Protein AF-R7VA74-F1 (afdb_monomer)

Nearest PDB structures (foldseek):
  4ty0-assembly2_B  TM=2.276E-01  e=6.129E+00  Vibrio cholerae O1 biovar El Tor str. N16961

Solvent-accessible surface area (backbone atoms only — not comparable to full-atom values): 19109 Å² total; per-residue (Å²): 129,86,72,55,52,48,47,69,54,47,48,53,44,49,54,42,52,50,54,54,35,56,65,40,50,80,76,42,84,92,53,79,40,64,44,73,43,36,33,31,60,34,45,68,67,56,50,53,48,20,63,72,68,40,32,45,78,56,41,69,33,58,67,63,41,51,79,36,33,64,50,47,74,70,35,56,29,40,68,26,40,57,53,49,38,87,91,75,46,41,70,49,74,68,38,54,73,32,54,30,30,44,38,40,48,46,36,65,52,40,74,61,21,70,47,35,24,50,59,48,48,26,32,62,41,74,93,53,64,35,38,37,34,33,37,30,18,36,86,85,36,76,66,29,54,52,38,70,78,50,31,43,76,50,60,38,75,74,38,87,68,50,27,45,42,80,54,98,90,42,47,48,30,30,36,48,92,59,72,60,42,45,31,37,33,32,56,61,66,43,69,39,87,87,47,48,75,48,73,52,56,75,92,33,48,54,68,72,87,76,87,57,46,43,47,95,77,30,86,70,47,41,79,66,56,64,64,55,58,50,44,52,53,48,49,54,50,52,52,52,52,52,51,52,55,52,52,52,53,54,52,52,54,51,53,53,53,51,52,54,54,51,54,52,52,54,53,52,54,55,51,53,52,53,53,52,53,53,55,52,53,54,54,54,53,52,52,55,51,53,53,51,53,52,53,51,52,52,52,51,54,51,52,52,53,50,54,52,52,51,52,53,51,51,53,52,50,52,52,54,54,54,62,60,61,75,76,70,85,75,89,86,89,88,83,89,86,82,88,84,89,86,135

Structure (mmCIF, N/CA/C/O backbone):
data_AF-R7VA74-F1
#
_entry.id   AF-R7VA74-F1
#
loop_
_atom_site.group_PDB
_atom_site.id
_atom_site.type_symbol
_atom_site.label_atom_id
_atom_site.label_alt_id
_atom_site.label_comp_id
_atom_site.label_asym_id
_atom_site.label_entity_id
_atom_site.label_seq_id
_atom_site.pdbx_PDB_ins_code
_atom_site.Cartn_x
_atom_site.Cartn_y
_atom_site.Cartn_z
_atom_site.occupancy
_atom_site.B_iso_or_equiv
_atom_site.auth_seq_id
_atom_site.auth_comp_id
_atom_site.auth_asym_id
_atom_site.auth_atom_id
_atom_site.pdbx_PDB_model_num
ATOM 1 N N . MET A 1 1 ? -22.690 -10.456 -11.340 1.00 46.41 1 MET A N 1
ATOM 2 C CA . MET A 1 1 ? -21.952 -9.879 -10.198 1.00 46.41 1 MET A CA 1
ATOM 3 C C . MET A 1 1 ? -20.672 -9.292 -10.748 1.00 46.41 1 MET A C 1
ATOM 5 O O . MET A 1 1 ? -20.136 -9.885 -11.676 1.00 46.41 1 MET A O 1
ATOM 9 N N . ALA A 1 2 ? -20.241 -8.127 -10.263 1.00 58.38 2 ALA A N 1
ATOM 10 C CA . ALA A 1 2 ? -18.882 -7.680 -10.549 1.00 58.38 2 ALA A CA 1
ATOM 11 C C . ALA A 1 2 ? -17.918 -8.702 -9.932 1.00 58.38 2 ALA A C 1
ATOM 13 O O . ALA A 1 2 ? -18.170 -9.186 -8.830 1.00 58.38 2 ALA A O 1
ATOM 14 N N . GLU A 1 3 ? -16.890 -9.086 -10.676 1.00 84.44 3 GLU A N 1
ATOM 15 C CA . GLU A 1 3 ? -15.855 -9.993 -10.188 1.00 84.44 3 GLU A CA 1
ATOM 16 C C . GLU A 1 3 ? -15.016 -9.263 -9.129 1.00 84.44 3 GLU A C 1
ATOM 18 O O . GLU A 1 3 ? -14.760 -8.061 -9.264 1.00 84.44 3 GLU A O 1
ATOM 23 N N . PHE A 1 4 ? -14.655 -9.962 -8.048 1.00 90.81 4 PHE A N 1
ATOM 24 C CA . PHE A 1 4 ? -13.722 -9.425 -7.058 1.00 90.81 4 PHE A CA 1
ATOM 25 C C . PHE A 1 4 ? -12.359 -9.182 -7.713 1.00 90.81 4 PHE A C 1
ATOM 27 O O . PHE A 1 4 ? -12.006 -9.851 -8.683 1.00 90.81 4 PHE A O 1
ATOM 34 N N . HIS A 1 5 ? -11.595 -8.237 -7.168 1.00 91.56 5 HIS A N 1
ATOM 35 C CA . HIS A 1 5 ? -10.217 -8.003 -7.584 1.00 91.56 5 HIS A CA 1
ATOM 36 C C . HIS A 1 5 ? -9.405 -9.292 -7.457 1.00 91.56 5 HIS A C 1
ATOM 38 O O . HIS A 1 5 ? -9.486 -9.993 -6.446 1.00 91.56 5 HIS A O 1
ATOM 44 N N . SER A 1 6 ? -8.631 -9.601 -8.493 1.00 91.50 6 SER A N 1
ATOM 45 C CA . SER A 1 6 ? -7.634 -10.666 -8.444 1.00 91.50 6 SER A CA 1
ATOM 46 C C . SER A 1 6 ? -6.411 -10.229 -7.630 1.00 91.50 6 SER A C 1
ATOM 48 O O . SER A 1 6 ? -6.222 -9.041 -7.365 1.00 91.50 6 SER A O 1
ATOM 50 N N . MET A 1 7 ? -5.530 -11.176 -7.293 1.00 91.75 7 MET A N 1
ATOM 51 C CA . MET A 1 7 ? -4.245 -10.872 -6.647 1.00 91.75 7 MET A CA 1
ATOM 52 C C . MET A 1 7 ? -3.457 -9.798 -7.420 1.00 91.75 7 MET A C 1
ATOM 54 O O . MET A 1 7 ? -3.000 -8.826 -6.833 1.00 91.75 7 MET A O 1
ATOM 58 N N . ALA A 1 8 ? -3.386 -9.918 -8.751 1.00 89.81 8 ALA A N 1
ATOM 59 C CA . ALA A 1 8 ? -2.675 -8.966 -9.605 1.00 89.81 8 ALA A CA 1
ATOM 60 C C . ALA A 1 8 ? -3.323 -7.568 -9.621 1.00 89.81 8 ALA A C 1
ATOM 62 O O . ALA A 1 8 ? -2.627 -6.558 -9.730 1.00 89.81 8 ALA A O 1
ATOM 63 N N . ASP A 1 9 ? -4.653 -7.493 -9.505 1.00 91.25 9 ASP A N 1
ATOM 64 C CA . ASP A 1 9 ? -5.360 -6.213 -9.391 1.00 91.25 9 ASP A CA 1
ATOM 65 C C . ASP A 1 9 ? -5.017 -5.518 -8.065 1.00 91.25 9 ASP A C 1
ATOM 67 O O . ASP A 1 9 ? -4.795 -4.308 -8.034 1.00 91.25 9 ASP A O 1
ATOM 71 N N . LEU A 1 10 ? -4.921 -6.285 -6.974 1.00 94.44 10 LEU A N 1
ATOM 72 C CA . LEU A 1 10 ? -4.539 -5.771 -5.659 1.00 94.44 10 LEU A CA 1
ATOM 73 C C . LEU A 1 10 ? -3.067 -5.371 -5.592 1.00 94.44 10 LEU A C 1
ATOM 75 O O . LEU A 1 10 ? -2.771 -4.313 -5.051 1.00 94.44 10 LEU A O 1
ATOM 79 N N . GLU A 1 11 ? -2.157 -6.152 -6.175 1.00 93.38 11 GLU A N 1
ATOM 80 C CA . GLU A 1 11 ? -0.747 -5.764 -6.317 1.00 93.38 11 GLU A CA 1
ATOM 81 C C . GLU A 1 11 ? -0.633 -4.430 -7.068 1.00 93.38 11 GLU A C 1
ATOM 83 O O . GLU A 1 11 ? 0.033 -3.509 -6.602 1.00 93.38 11 GLU A O 1
ATOM 88 N N . SER A 1 12 ? -1.372 -4.268 -8.173 1.00 90.56 12 SER A N 1
ATOM 89 C CA . SER A 1 12 ? -1.401 -3.003 -8.915 1.00 90.56 12 SER A CA 1
ATOM 90 C C . SER A 1 12 ? -1.995 -1.847 -8.103 1.00 90.56 12 SER A C 1
ATOM 92 O O . SER A 1 12 ? -1.545 -0.710 -8.260 1.00 90.56 12 SER A O 1
ATOM 94 N N . LEU A 1 13 ? -3.015 -2.095 -7.277 1.00 92.81 13 LEU A N 1
ATOM 95 C CA . LEU A 1 13 ? -3.585 -1.084 -6.380 1.00 92.81 13 LEU A CA 1
ATOM 96 C C . LEU A 1 13 ? -2.611 -0.698 -5.264 1.00 92.81 13 LEU A C 1
ATOM 98 O O . LEU A 1 13 ? -2.552 0.474 -4.892 1.00 92.81 13 LEU A O 1
ATOM 102 N N . TYR A 1 14 ? -1.843 -1.658 -4.754 1.00 94.75 14 TYR A N 1
ATOM 103 C CA . TYR A 1 14 ? -0.818 -1.423 -3.747 1.00 94.75 14 TYR A CA 1
ATOM 104 C C . TYR A 1 14 ? 0.330 -0.577 -4.315 1.00 94.75 14 TYR A C 1
ATOM 106 O O . TYR A 1 14 ? 0.650 0.461 -3.742 1.00 94.75 14 TYR A O 1
ATOM 114 N N . GLU A 1 15 ? 0.847 -0.917 -5.502 1.00 92.06 15 GLU A N 1
ATOM 115 C CA . GLU A 1 15 ? 1.838 -0.096 -6.222 1.00 92.06 15 GLU A CA 1
ATOM 116 C C . GLU A 1 15 ? 1.320 1.330 -6.483 1.00 92.06 15 GLU A C 1
ATOM 118 O O . GLU A 1 15 ? 2.056 2.314 -6.384 1.00 92.06 15 GLU A O 1
ATOM 123 N N . GLN A 1 16 ? 0.031 1.467 -6.809 1.00 90.50 16 GLN A N 1
ATOM 124 C CA . GLN A 1 16 ? -0.610 2.767 -7.006 1.00 90.50 16 GLN A CA 1
ATOM 125 C C . GLN A 1 16 ? -0.666 3.583 -5.703 1.00 90.50 16 GLN A C 1
ATOM 127 O O . GLN A 1 16 ? -0.470 4.801 -5.737 1.00 90.50 16 GLN A O 1
ATOM 132 N N . ALA A 1 17 ? -0.896 2.932 -4.559 1.00 92.88 17 ALA A N 1
ATOM 133 C CA . ALA A 1 17 ? -0.828 3.572 -3.251 1.00 92.88 17 ALA A CA 1
ATOM 134 C C . ALA A 1 17 ? 0.608 4.000 -2.903 1.00 92.88 17 ALA A C 1
ATOM 136 O O . ALA A 1 17 ? 0.798 5.115 -2.421 1.00 92.88 17 ALA A O 1
ATOM 137 N N . GLU A 1 18 ? 1.617 3.173 -3.194 1.00 91.50 18 GLU A N 1
ATOM 138 C CA . GLU A 1 18 ? 3.031 3.523 -2.980 1.00 91.50 18 GLU A CA 1
ATOM 139 C C . GLU A 1 18 ? 3.436 4.727 -3.841 1.00 91.50 18 GLU A C 1
ATOM 141 O O . GLU A 1 18 ? 3.993 5.700 -3.335 1.00 91.50 18 GLU A O 1
ATOM 146 N N . GLY A 1 19 ? 3.040 4.739 -5.119 1.00 88.62 19 GLY A N 1
ATOM 147 C CA . GLY A 1 19 ? 3.290 5.868 -6.017 1.00 88.62 19 GLY A CA 1
ATOM 148 C C . GLY A 1 19 ? 2.661 7.184 -5.538 1.00 88.62 19 GLY A C 1
ATOM 149 O O . GLY A 1 19 ? 3.265 8.247 -5.685 1.00 88.62 19 GLY A O 1
ATOM 150 N N . PHE A 1 20 ? 1.477 7.134 -4.913 1.00 87.38 20 PHE A N 1
ATOM 151 C CA . PHE A 1 20 ? 0.870 8.315 -4.285 1.00 87.38 20 PHE A CA 1
ATOM 152 C C . PHE A 1 20 ? 1.728 8.852 -3.131 1.00 87.38 20 PHE A C 1
ATOM 154 O O . PHE A 1 20 ? 1.862 10.067 -2.960 1.00 87.38 20 PHE A O 1
ATOM 161 N N . VAL A 1 21 ? 2.299 7.953 -2.332 1.00 86.00 21 VAL A N 1
ATOM 162 C CA . VAL A 1 21 ? 3.130 8.294 -1.177 1.00 86.00 21 VAL A CA 1
ATOM 163 C C . VAL A 1 21 ? 4.475 8.874 -1.614 1.00 86.00 21 VAL A C 1
ATOM 165 O O . VAL A 1 21 ? 4.865 9.919 -1.094 1.00 86.00 21 VAL A O 1
ATOM 168 N N . ASP A 1 22 ? 5.115 8.319 -2.642 1.00 81.31 22 ASP A N 1
ATOM 169 C CA . ASP A 1 22 ? 6.355 8.853 -3.222 1.00 81.31 22 ASP A CA 1
ATOM 170 C C . ASP A 1 22 ? 6.204 10.300 -3.721 1.00 81.31 22 ASP A C 1
ATOM 172 O O . ASP A 1 22 ? 7.025 11.173 -3.415 1.00 81.31 22 ASP A O 1
ATOM 176 N N . GLU A 1 23 ? 5.117 10.602 -4.444 1.00 75.31 23 GLU A N 1
ATOM 177 C CA . GLU A 1 23 ? 4.817 11.969 -4.893 1.00 75.31 23 GLU A CA 1
ATOM 178 C C . GLU A 1 23 ? 4.651 12.943 -3.716 1.00 75.31 23 GLU A C 1
ATOM 180 O O . GLU A 1 23 ? 5.012 14.123 -3.812 1.00 75.31 23 GLU A O 1
ATOM 185 N N . LYS A 1 24 ? 4.117 12.458 -2.588 1.00 71.12 24 LYS A N 1
ATOM 186 C CA . LYS A 1 24 ? 3.953 13.236 -1.357 1.00 71.12 24 LYS A CA 1
ATOM 187 C C . LYS A 1 24 ? 5.253 13.359 -0.572 1.00 71.12 24 LYS A C 1
ATOM 189 O O . LYS A 1 24 ? 5.512 14.441 -0.056 1.00 71.12 24 LYS A O 1
ATOM 194 N N . HIS A 1 25 ? 6.104 12.342 -0.505 1.00 65.25 25 HIS A N 1
ATOM 195 C CA . HIS A 1 25 ? 7.400 12.430 0.176 1.00 65.25 25 HIS A CA 1
ATOM 196 C C . HIS A 1 25 ? 8.324 13.487 -0.435 1.00 65.25 25 HIS A C 1
ATOM 198 O O . HIS A 1 25 ? 9.077 14.140 0.282 1.00 65.25 25 HIS A O 1
ATOM 204 N N . LEU A 1 26 ? 8.206 13.763 -1.735 1.00 60.56 26 LEU A N 1
ATOM 205 C CA . LEU A 1 26 ? 8.885 14.908 -2.354 1.00 60.56 26 LEU A CA 1
ATOM 206 C C . LEU A 1 26 ? 8.437 16.268 -1.776 1.00 60.56 26 LEU A C 1
ATOM 208 O O . LEU A 1 26 ? 9.145 17.263 -1.924 1.00 60.56 26 LEU A O 1
ATOM 212 N N . GLN A 1 27 ? 7.272 16.321 -1.127 1.00 60.78 27 GLN A N 1
ATOM 213 C CA . GLN A 1 27 ? 6.683 17.519 -0.521 1.00 60.78 27 GLN A CA 1
ATOM 214 C C . GLN A 1 27 ? 6.882 17.579 1.005 1.00 60.78 27 GLN A C 1
ATOM 216 O O . GLN A 1 27 ? 6.969 18.678 1.554 1.00 60.78 27 GLN A O 1
ATOM 221 N N . TRP A 1 28 ? 6.967 16.434 1.695 1.00 61.75 28 TRP A N 1
ATOM 222 C CA . TRP A 1 28 ? 7.014 16.343 3.163 1.00 61.75 28 TRP A CA 1
ATOM 223 C C . TRP A 1 28 ? 8.257 15.590 3.649 1.00 61.75 28 TRP A C 1
ATOM 225 O O . TRP A 1 28 ? 8.612 14.546 3.114 1.00 61.75 28 TRP A O 1
ATOM 235 N N . LYS A 1 29 ? 8.901 16.073 4.720 1.00 60.09 29 LYS A N 1
ATOM 236 C CA . LYS A 1 29 ? 10.021 15.356 5.350 1.00 60.09 29 LYS A CA 1
ATOM 237 C C . LYS A 1 29 ? 9.504 14.076 6.017 1.00 60.09 29 LYS A C 1
ATOM 239 O O . LYS A 1 29 ? 8.585 14.144 6.830 1.00 60.09 29 LYS A O 1
ATOM 244 N N . GLU A 1 30 ? 10.110 12.935 5.696 1.00 73.00 30 GLU A N 1
ATOM 245 C CA . GLU A 1 30 ? 9.753 11.638 6.275 1.00 73.00 30 GLU A CA 1
ATOM 246 C C . GLU A 1 30 ? 10.104 11.616 7.773 1.00 73.00 30 GLU A C 1
ATOM 248 O O . GLU A 1 30 ? 11.274 11.615 8.162 1.00 73.00 30 GLU A O 1
ATOM 253 N N . VAL A 1 31 ? 9.078 11.670 8.623 1.00 86.69 31 VAL A N 1
ATOM 254 C CA . VAL A 1 31 ? 9.206 11.561 10.080 1.00 86.69 31 VAL A CA 1
ATOM 255 C C . VAL A 1 31 ? 8.263 10.463 10.546 1.00 86.69 31 VAL A C 1
ATOM 257 O O . VAL A 1 31 ? 7.045 10.649 10.584 1.00 86.69 31 VAL A O 1
ATOM 260 N N . TRP A 1 32 ? 8.845 9.315 10.884 1.00 91.12 32 TRP A N 1
ATOM 261 C CA . TRP A 1 32 ? 8.135 8.195 11.490 1.00 91.12 32 TRP A CA 1
ATOM 262 C C . TRP A 1 32 ? 7.736 8.568 12.911 1.00 91.12 32 TRP A C 1
ATOM 264 O O . TRP A 1 32 ? 8.583 8.893 13.742 1.00 91.12 32 TRP A O 1
ATOM 274 N N . THR A 1 33 ? 6.433 8.567 13.163 1.00 93.38 33 THR A N 1
ATOM 275 C CA . THR A 1 33 ? 5.852 8.927 14.454 1.00 93.38 33 THR A CA 1
ATOM 276 C C . THR A 1 33 ? 5.313 7.661 15.114 1.00 93.38 33 THR A C 1
ATOM 278 O O . THR A 1 33 ? 4.486 6.991 14.489 1.00 93.38 33 THR A O 1
ATOM 281 N N . PRO A 1 34 ? 5.753 7.319 16.338 1.00 93.69 34 PRO A N 1
ATOM 282 C CA . PRO A 1 34 ? 5.215 6.182 17.077 1.00 93.69 34 PRO A CA 1
ATOM 283 C C . PRO A 1 34 ? 3.705 6.302 17.303 1.00 93.69 34 PRO A C 1
ATOM 285 O O . PRO A 1 34 ? 3.189 7.404 17.502 1.00 93.69 34 PRO A O 1
ATOM 288 N N . ILE A 1 35 ? 3.010 5.166 17.274 1.00 94.75 35 ILE A N 1
ATOM 289 C CA . ILE A 1 35 ? 1.578 5.059 17.558 1.00 94.75 35 ILE A CA 1
ATOM 290 C C . ILE A 1 35 ? 1.394 4.214 18.817 1.00 94.75 35 ILE A C 1
ATOM 292 O O . ILE A 1 35 ? 1.769 3.045 18.834 1.00 94.75 35 ILE A O 1
ATOM 296 N N . ASP A 1 36 ? 0.752 4.785 19.836 1.00 94.06 36 ASP A N 1
ATOM 297 C CA . ASP A 1 36 ? 0.487 4.077 21.096 1.00 94.06 36 ASP A CA 1
ATOM 298 C C . ASP A 1 36 ? -0.675 3.076 20.981 1.00 94.06 36 ASP A C 1
ATOM 300 O O . ASP A 1 36 ? -0.718 2.074 21.694 1.00 94.06 36 ASP A O 1
ATOM 304 N N . TYR A 1 37 ? -1.648 3.361 20.106 1.00 95.75 37 TYR A N 1
ATOM 305 C CA . TYR A 1 37 ? -2.893 2.600 20.008 1.00 95.75 37 TYR A CA 1
ATOM 306 C C . TYR A 1 37 ? -3.406 2.481 18.575 1.00 95.75 37 TYR A C 1
ATOM 308 O O . TYR A 1 37 ? -3.550 3.479 17.866 1.00 95.75 37 TYR A O 1
ATOM 316 N N . PHE A 1 38 ? -3.823 1.273 18.208 1.00 97.06 38 PHE A N 1
ATOM 317 C CA . PHE A 1 38 ? -4.858 1.086 17.198 1.00 97.06 38 PHE A CA 1
ATOM 318 C C . PHE A 1 38 ? -6.217 1.283 17.863 1.00 97.06 38 PHE A C 1
ATOM 320 O O . PHE A 1 38 ? -6.417 0.895 19.018 1.00 97.06 38 PHE A O 1
ATOM 327 N N . TYR A 1 39 ? -7.155 1.935 17.176 1.00 95.88 39 TYR A N 1
ATOM 328 C CA . TYR A 1 39 ? -8.412 2.322 17.810 1.00 95.88 39 TYR A CA 1
ATOM 329 C C . TYR A 1 39 ? -9.646 2.051 16.968 1.00 95.88 39 TYR A C 1
ATOM 331 O O . TYR A 1 39 ? -9.650 2.206 15.751 1.00 95.88 39 TYR A O 1
ATOM 339 N N . ARG A 1 40 ? -10.725 1.667 17.648 1.00 93.44 40 ARG A N 1
ATOM 340 C CA . ARG A 1 40 ? -12.042 1.468 17.051 1.00 93.44 40 ARG A CA 1
ATOM 341 C C . ARG A 1 40 ? -13.054 2.355 17.742 1.00 93.44 40 ARG A C 1
ATOM 343 O O . ARG A 1 40 ? -13.238 2.254 18.951 1.00 93.44 40 ARG A O 1
ATOM 350 N N . ASP A 1 41 ? -13.808 3.096 16.949 1.00 92.50 41 ASP A N 1
ATOM 351 C CA . ASP A 1 41 ? -15.005 3.775 17.421 1.00 92.50 41 ASP A CA 1
ATOM 352 C C . ASP A 1 41 ? -16.240 2.870 17.334 1.00 92.50 41 ASP A C 1
ATOM 354 O O . ASP A 1 41 ? -16.435 2.135 16.367 1.00 92.50 41 ASP A O 1
ATOM 358 N N . THR A 1 42 ? -17.080 2.910 18.363 1.00 90.69 42 THR A N 1
ATOM 359 C CA . THR A 1 42 ? -18.248 2.042 18.518 1.00 90.69 42 THR A CA 1
ATOM 360 C C . THR A 1 42 ? -19.387 2.745 19.260 1.00 90.69 42 THR A C 1
ATOM 362 O O . THR A 1 42 ? -19.221 3.824 19.843 1.00 90.69 42 THR A O 1
ATOM 365 N N . SER A 1 43 ? -20.579 2.149 19.219 1.00 90.69 43 SER A N 1
ATOM 366 C CA . SER A 1 43 ? -21.740 2.662 19.945 1.00 90.69 43 SER A CA 1
ATOM 367 C C . SER A 1 43 ? -21.659 2.337 21.437 1.00 90.69 43 SER A C 1
ATOM 369 O O . SER A 1 43 ? -20.942 1.431 21.872 1.00 90.69 43 SER A O 1
ATOM 371 N N . LYS A 1 44 ? -22.437 3.060 22.245 1.00 91.31 44 LYS A N 1
ATOM 372 C CA . LYS A 1 44 ? -22.545 2.789 23.681 1.00 91.31 44 LYS A CA 1
ATOM 373 C C . LYS A 1 44 ? -23.069 1.376 23.952 1.00 91.31 44 LYS A C 1
ATOM 375 O O . LYS A 1 44 ? -22.602 0.720 24.875 1.00 91.31 44 LYS A O 1
ATOM 380 N N . GLU A 1 45 ? -24.014 0.901 23.148 1.00 93.00 45 GLU A N 1
ATOM 381 C CA . GLU A 1 45 ? -24.617 -0.428 23.276 1.00 93.00 45 GLU A CA 1
ATOM 382 C C . GLU A 1 45 ? -23.581 -1.527 23.038 1.00 93.00 45 GLU A C 1
ATOM 384 O O . GLU A 1 45 ? -23.478 -2.455 23.839 1.00 93.00 45 GLU A O 1
ATOM 389 N N . LEU A 1 46 ? -22.775 -1.389 21.980 1.00 92.19 46 LEU A N 1
ATOM 390 C CA . LEU A 1 46 ? -21.706 -2.335 21.665 1.00 92.19 46 LEU A CA 1
ATOM 391 C C . LEU A 1 46 ? -20.589 -2.303 22.711 1.00 92.19 46 LEU A C 1
ATOM 393 O O . LEU A 1 46 ? -20.109 -3.361 23.104 1.00 92.19 46 LEU A O 1
ATOM 397 N N . LYS A 1 47 ? -20.225 -1.121 23.230 1.00 94.12 47 LYS A N 1
ATOM 398 C CA . LYS A 1 47 ? -19.302 -1.013 24.371 1.00 94.12 47 LYS A CA 1
ATOM 399 C C . LYS A 1 47 ? -19.818 -1.796 25.582 1.00 94.12 47 LYS A C 1
ATOM 401 O O . LYS A 1 47 ? -19.083 -2.605 26.135 1.00 94.12 47 LYS A O 1
ATOM 406 N N . LEU A 1 48 ? -21.069 -1.567 25.990 1.00 94.25 48 LEU A N 1
ATOM 407 C CA . LEU A 1 48 ? -21.654 -2.233 27.160 1.00 94.25 48 LEU A CA 1
ATOM 408 C C . LEU A 1 48 ? -21.758 -3.752 26.965 1.00 94.25 48 LEU A C 1
ATOM 410 O O . LEU A 1 48 ? -21.558 -4.505 27.916 1.00 94.25 48 LEU A O 1
ATOM 414 N N . ALA A 1 49 ? -22.053 -4.208 25.744 1.00 94.38 49 ALA A N 1
ATOM 415 C CA . ALA A 1 49 ? -22.027 -5.627 25.406 1.00 94.38 49 ALA A CA 1
ATOM 416 C C . ALA A 1 49 ? -20.610 -6.206 25.529 1.00 94.38 49 ALA A C 1
ATOM 418 O O . ALA A 1 49 ? -20.426 -7.207 26.214 1.00 94.38 49 ALA A O 1
ATOM 419 N N . ALA A 1 50 ? -19.607 -5.530 24.963 1.00 94.56 50 ALA A N 1
ATOM 420 C CA . ALA A 1 50 ? -18.217 -5.969 25.025 1.00 94.56 50 ALA A CA 1
ATOM 421 C C . ALA A 1 50 ? -17.663 -5.990 26.463 1.00 94.56 50 ALA A C 1
ATOM 423 O O . ALA A 1 50 ? -16.920 -6.896 26.833 1.00 94.56 50 ALA A O 1
ATOM 424 N N . GLU A 1 51 ? -18.058 -5.032 27.309 1.00 94.38 51 GLU A N 1
ATOM 425 C CA . GLU A 1 51 ? -17.723 -5.025 28.740 1.00 94.38 51 GLU A CA 1
ATOM 426 C C . GLU A 1 51 ? -18.403 -6.169 29.499 1.00 94.38 51 GLU A C 1
ATOM 428 O O . GLU A 1 51 ? -17.774 -6.804 30.342 1.00 94.38 51 GLU A O 1
ATOM 433 N N . ARG A 1 52 ? -19.671 -6.472 29.208 1.00 94.88 52 ARG A N 1
ATOM 434 C CA . ARG A 1 52 ? -20.373 -7.602 29.834 1.00 94.88 52 ARG A CA 1
ATOM 435 C C . ARG A 1 52 ? -19.745 -8.937 29.439 1.00 94.88 52 ARG A C 1
ATOM 437 O O . ARG A 1 52 ? -19.539 -9.789 30.298 1.00 94.88 52 ARG A O 1
ATOM 444 N N . ASP A 1 53 ? -19.437 -9.098 28.158 1.00 95.25 53 ASP A N 1
ATOM 445 C CA . ASP A 1 53 ? -18.973 -10.365 27.591 1.00 95.25 53 ASP A CA 1
ATOM 446 C C . ASP A 1 53 ? -17.437 -10.505 27.675 1.00 95.25 53 ASP A C 1
ATOM 448 O O . ASP A 1 53 ? -16.893 -11.561 27.354 1.00 95.25 53 ASP A O 1
ATOM 452 N N . GLN A 1 54 ? -16.754 -9.450 28.150 1.00 95.62 54 GLN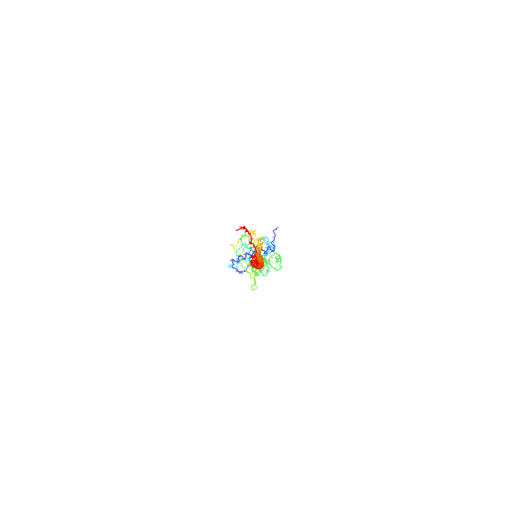 A N 1
ATOM 453 C CA . GLN A 1 54 ? -15.296 -9.299 28.280 1.00 95.62 54 GLN A CA 1
ATOM 454 C C . GLN A 1 54 ? -14.518 -9.467 26.968 1.00 95.62 54 GLN A C 1
ATOM 456 O O . GLN A 1 54 ? -13.306 -9.689 26.975 1.00 95.62 54 GLN A O 1
ATOM 461 N N . ARG A 1 55 ? -15.198 -9.298 25.834 1.00 95.19 55 ARG A N 1
ATOM 462 C CA . ARG A 1 55 ? -14.630 -9.446 24.495 1.00 95.19 55 ARG A CA 1
ATOM 463 C C . ARG A 1 55 ? -15.389 -8.625 23.464 1.00 95.19 55 ARG A C 1
ATOM 465 O O . ARG A 1 55 ? -16.593 -8.425 23.596 1.00 95.19 55 ARG A O 1
ATOM 472 N N . MET A 1 56 ? -14.690 -8.171 22.432 1.00 94.81 56 MET A N 1
ATOM 473 C CA . MET A 1 56 ? -15.290 -7.591 21.235 1.00 94.81 56 MET A CA 1
ATOM 474 C C . MET A 1 56 ? -15.320 -8.654 20.141 1.00 94.81 56 MET A C 1
ATOM 476 O O . MET A 1 56 ? -14.264 -9.040 19.645 1.00 94.81 56 MET A O 1
ATOM 480 N N . GLU A 1 57 ? -16.516 -9.110 19.775 1.00 94.56 57 GLU A N 1
ATOM 481 C CA . GLU A 1 57 ? -16.687 -10.138 18.746 1.00 94.56 57 GLU A CA 1
ATOM 482 C C . GLU A 1 57 ? -16.500 -9.580 17.336 1.00 94.56 57 GLU A C 1
ATOM 484 O O . GLU A 1 57 ? -16.913 -8.456 17.028 1.00 94.56 57 GLU A O 1
ATOM 489 N N . MET A 1 58 ? -15.896 -10.398 16.478 1.00 95.19 58 MET A N 1
ATOM 490 C CA . MET A 1 58 ? -15.753 -10.114 15.055 1.00 95.19 58 MET A CA 1
ATOM 491 C C . MET A 1 58 ? -17.113 -10.057 14.355 1.00 95.19 58 MET A C 1
ATOM 493 O O . MET A 1 58 ? -18.120 -10.582 14.834 1.00 95.19 58 MET A O 1
ATOM 497 N N . TYR A 1 59 ? -17.137 -9.433 13.182 1.00 94.00 59 TYR A N 1
ATOM 498 C CA . TYR A 1 59 ? -18.299 -9.454 12.305 1.00 94.00 59 TYR A CA 1
ATOM 499 C C . TYR A 1 59 ? -17.873 -9.554 10.850 1.00 94.00 59 TYR A C 1
ATOM 501 O O . TYR A 1 59 ? -16.768 -9.156 10.478 1.00 94.00 59 TYR A O 1
ATOM 509 N N . LEU A 1 60 ? -18.782 -10.056 10.019 1.00 95.62 60 LEU A N 1
ATOM 510 C CA . LEU A 1 60 ? -18.578 -10.149 8.583 1.00 95.62 60 LEU A CA 1
ATOM 511 C C . LEU A 1 60 ? -18.395 -8.756 7.970 1.00 95.62 60 LEU A C 1
ATOM 513 O O . LEU A 1 60 ? -19.271 -7.898 8.099 1.00 95.62 60 LEU A O 1
ATOM 517 N N . LYS A 1 61 ? -17.270 -8.550 7.282 1.00 91.88 61 LYS A N 1
ATOM 518 C CA . LYS A 1 61 ? -16.939 -7.300 6.596 1.00 91.88 61 LYS A CA 1
ATOM 519 C C . LYS A 1 61 ? -18.079 -6.869 5.668 1.00 91.88 61 LYS A C 1
ATOM 521 O O . LYS A 1 61 ? -18.527 -7.634 4.814 1.00 91.88 61 LYS A O 1
ATOM 526 N N . ASP A 1 62 ? -18.524 -5.626 5.823 1.00 87.38 62 ASP A N 1
ATOM 527 C CA . ASP A 1 62 ? -19.549 -5.012 4.977 1.00 87.38 62 ASP A CA 1
ATOM 528 C C . ASP A 1 62 ? -19.003 -4.620 3.587 1.00 87.38 62 ASP A C 1
ATOM 530 O O . ASP A 1 62 ? -17.831 -4.813 3.284 1.00 87.38 62 ASP A O 1
ATOM 534 N N . ASN A 1 63 ? -19.832 -4.023 2.730 1.00 85.62 63 ASN A N 1
ATOM 535 C CA . ASN A 1 63 ? -19.410 -3.559 1.399 1.00 85.62 63 ASN A CA 1
ATOM 536 C C . ASN A 1 63 ? -18.841 -2.122 1.399 1.00 85.62 63 ASN A C 1
ATOM 538 O O . ASN A 1 63 ? -18.912 -1.440 0.374 1.00 85.62 63 ASN A O 1
ATOM 542 N N . SER A 1 64 ? -18.330 -1.626 2.534 1.00 85.62 64 SER A N 1
ATOM 543 C CA . SER A 1 64 ? -17.601 -0.349 2.567 1.00 85.62 64 SER A CA 1
ATOM 544 C C . SER A 1 64 ? -16.255 -0.467 1.839 1.00 85.62 64 SER A C 1
ATOM 546 O O . SER A 1 64 ? -15.638 -1.535 1.846 1.00 85.62 64 SER A O 1
ATOM 548 N N . GLY A 1 65 ? -15.806 0.626 1.215 1.00 87.56 65 GLY A N 1
ATOM 549 C CA . GLY A 1 65 ? -14.582 0.659 0.406 1.00 87.56 65 GLY A CA 1
ATOM 550 C C . GLY A 1 65 ? -14.830 0.395 -1.082 1.00 87.56 65 GLY A C 1
ATOM 551 O O . GLY A 1 65 ? -15.845 0.840 -1.635 1.00 87.56 65 GLY A O 1
ATOM 552 N N . ASP A 1 66 ? -13.894 -0.284 -1.752 1.00 90.06 66 ASP A N 1
ATOM 553 C CA . ASP A 1 66 ? -14.089 -0.781 -3.116 1.00 90.06 66 ASP A CA 1
ATOM 554 C C . ASP A 1 66 ? -15.044 -1.988 -3.088 1.00 90.06 66 ASP A C 1
ATOM 556 O O . ASP A 1 66 ? -14.766 -2.985 -2.416 1.00 90.06 66 ASP A O 1
ATOM 560 N N . PRO A 1 67 ? -16.163 -1.967 -3.835 1.00 89.25 67 PRO A N 1
ATOM 561 C CA . PRO A 1 67 ? -17.106 -3.086 -3.861 1.00 89.25 67 PRO A CA 1
ATOM 562 C C . PRO A 1 67 ? -16.501 -4.393 -4.400 1.00 89.25 67 PRO A C 1
ATOM 564 O O . PRO A 1 67 ? -17.088 -5.453 -4.194 1.00 89.25 67 PRO A O 1
ATOM 567 N N . ARG A 1 68 ? -15.350 -4.340 -5.083 1.00 91.00 68 ARG A N 1
ATOM 568 C CA . ARG A 1 68 ? -14.618 -5.512 -5.588 1.00 91.00 68 ARG A CA 1
ATOM 569 C C . ARG A 1 68 ? -13.525 -5.996 -4.634 1.00 91.00 68 ARG A C 1
ATOM 571 O O . ARG A 1 68 ? -12.825 -6.947 -4.971 1.00 91.00 68 ARG A O 1
ATOM 578 N N . CYS A 1 69 ? -13.364 -5.383 -3.463 1.00 93.88 69 CYS A N 1
ATOM 579 C CA . CYS A 1 69 ? -12.422 -5.848 -2.452 1.00 93.88 69 CYS A CA 1
ATOM 580 C C . CYS A 1 69 ? -12.755 -7.293 -2.019 1.00 93.88 69 CYS A C 1
ATOM 582 O O . CYS A 1 69 ? -13.903 -7.556 -1.639 1.00 93.88 69 CYS A O 1
ATOM 584 N N . PRO A 1 70 ? -11.802 -8.249 -2.059 1.00 95.62 70 PRO A N 1
ATOM 585 C CA . PRO A 1 70 ? -12.110 -9.655 -1.823 1.00 95.62 70 PRO A CA 1
ATOM 586 C C . PRO A 1 70 ? -12.689 -9.980 -0.449 1.00 95.62 70 PRO A C 1
ATOM 588 O O . PRO A 1 70 ? -13.443 -10.945 -0.347 1.00 95.62 70 PRO A O 1
ATOM 591 N N . ILE A 1 71 ? -12.351 -9.214 0.589 1.00 96.44 71 ILE A N 1
ATOM 592 C CA . ILE A 1 71 ? -12.790 -9.504 1.962 1.00 96.44 71 ILE A CA 1
ATOM 593 C C . ILE A 1 71 ? -14.270 -9.178 2.202 1.00 96.44 71 ILE A C 1
ATOM 595 O O . ILE A 1 71 ? -14.871 -9.712 3.136 1.00 96.44 71 ILE A O 1
ATOM 599 N N . ASN A 1 72 ? -14.881 -8.347 1.351 1.00 94.19 72 ASN A N 1
ATOM 600 C CA . ASN A 1 72 ? -16.266 -7.912 1.507 1.00 94.19 72 ASN A CA 1
ATOM 601 C C . ASN A 1 72 ? -17.232 -9.104 1.468 1.00 94.19 72 ASN A C 1
ATOM 603 O O . ASN A 1 72 ? -17.273 -9.867 0.501 1.00 94.19 72 ASN A O 1
ATOM 607 N N . GLY A 1 73 ? -18.005 -9.272 2.544 1.00 93.81 73 GLY A N 1
ATOM 608 C CA . GLY A 1 73 ? -18.960 -10.366 2.711 1.00 93.81 73 GLY A CA 1
ATOM 609 C C . GLY A 1 73 ? -18.339 -11.761 2.835 1.00 93.81 73 GLY A C 1
ATOM 610 O O . GLY A 1 73 ? -19.080 -12.740 2.763 1.00 93.81 73 GLY A O 1
ATOM 611 N N . ARG A 1 74 ? -17.010 -11.879 2.987 1.00 95.75 74 ARG A N 1
ATOM 612 C CA . ARG A 1 74 ? -16.299 -13.173 3.016 1.00 95.75 74 ARG A CA 1
ATOM 613 C C . ARG A 1 74 ? -15.334 -13.351 4.182 1.00 95.75 74 ARG A C 1
ATOM 615 O O . ARG A 1 74 ? -15.033 -14.491 4.518 1.00 95.75 74 ARG A O 1
ATOM 622 N N . LEU A 1 75 ? -14.875 -12.261 4.792 1.00 97.00 75 LEU A N 1
ATOM 623 C CA . LEU A 1 75 ? -13.965 -12.295 5.931 1.00 97.00 75 LEU A CA 1
ATOM 624 C C . LEU A 1 75 ? -14.616 -11.643 7.152 1.00 97.00 75 LEU A C 1
ATOM 626 O O . LEU A 1 75 ? -15.214 -10.569 7.044 1.00 97.00 75 LEU A O 1
ATOM 630 N N . GLU A 1 76 ? -14.498 -12.286 8.309 1.00 97.75 76 GLU A N 1
ATOM 631 C CA . GLU A 1 76 ? -14.868 -11.687 9.589 1.00 97.75 76 GLU A CA 1
ATOM 632 C C . GLU A 1 76 ? -13.673 -10.956 10.193 1.00 97.75 76 GLU A C 1
ATOM 634 O O . GLU A 1 76 ? -12.538 -11.429 10.125 1.00 97.75 76 GLU A O 1
ATOM 639 N N . GLY A 1 77 ? -13.920 -9.792 10.784 1.00 96.88 77 GLY A N 1
ATOM 640 C CA . GLY A 1 77 ? -12.863 -9.061 11.453 1.00 96.88 77 GLY A CA 1
ATOM 641 C C . GLY A 1 77 ? -13.307 -7.765 12.105 1.00 96.88 77 GLY A C 1
ATOM 642 O O . GLY A 1 77 ? -14.441 -7.293 12.000 1.00 96.88 77 GLY A O 1
ATOM 643 N N . LEU A 1 78 ? -12.357 -7.178 12.811 1.00 95.88 78 LEU A N 1
ATOM 644 C CA . LEU A 1 78 ? -12.490 -5.959 13.566 1.00 95.88 78 LEU A CA 1
ATOM 645 C C . LEU A 1 78 ? -11.679 -4.843 12.889 1.00 95.88 78 LEU A C 1
ATOM 647 O O . LEU A 1 78 ? -10.461 -4.860 12.898 1.00 95.88 78 LEU A O 1
ATOM 651 N N . HIS A 1 79 ? -12.365 -3.810 12.401 1.00 94.50 79 HIS A N 1
ATOM 652 C CA . HIS A 1 79 ? -11.788 -2.552 11.924 1.00 94.50 79 HIS A CA 1
ATOM 653 C C . HIS A 1 79 ? -11.182 -1.677 13.028 1.00 94.50 79 HIS A C 1
ATOM 655 O O . HIS A 1 79 ? -11.884 -1.253 13.950 1.00 94.50 79 HIS A O 1
ATOM 661 N N . PHE A 1 80 ? -9.910 -1.335 12.876 1.00 96.62 80 PHE A N 1
ATOM 662 C CA . PHE A 1 80 ? -9.201 -0.343 13.670 1.00 96.62 80 PHE A CA 1
ATOM 663 C C . PHE A 1 80 ? -8.588 0.716 12.757 1.00 96.62 80 PHE A C 1
ATOM 665 O O . PHE A 1 80 ? -8.064 0.403 11.695 1.00 96.62 80 PHE A O 1
ATOM 672 N N . ALA A 1 81 ? -8.625 1.971 13.175 1.00 95.44 81 ALA A N 1
ATOM 673 C CA . ALA A 1 81 ? -7.858 3.043 12.565 1.00 95.44 81 ALA A CA 1
ATOM 674 C C . ALA A 1 81 ? -6.498 3.173 13.262 1.00 95.44 81 ALA A C 1
ATOM 676 O O . ALA A 1 81 ? -6.364 2.890 14.457 1.00 95.44 81 ALA A O 1
ATOM 677 N N . THR A 1 82 ? -5.497 3.640 12.517 1.00 95.75 82 THR A N 1
ATOM 678 C CA . THR A 1 82 ? -4.145 3.896 13.045 1.00 95.75 82 THR A CA 1
ATOM 679 C C . THR A 1 82 ? -3.760 5.375 12.984 1.00 95.75 82 THR A C 1
ATOM 681 O O . THR A 1 82 ? -2.728 5.781 13.512 1.00 95.75 82 THR A O 1
ATOM 684 N N . ASN A 1 83 ? -4.597 6.210 12.360 1.00 92.38 83 ASN A N 1
ATOM 685 C CA . ASN A 1 83 ? -4.315 7.625 12.160 1.00 92.38 83 ASN A CA 1
ATOM 686 C C . ASN A 1 83 ? -4.204 8.400 13.472 1.00 92.38 83 ASN A C 1
ATOM 688 O O . ASN A 1 83 ? -5.082 8.325 14.334 1.00 92.38 83 ASN A O 1
ATOM 692 N N . ILE A 1 84 ? -3.181 9.244 13.554 1.00 93.12 84 ILE A N 1
ATOM 693 C CA . ILE A 1 84 ? -2.892 10.084 14.714 1.00 93.12 84 ILE A CA 1
ATOM 694 C C . ILE A 1 84 ? -2.943 11.570 14.359 1.00 93.12 84 ILE A C 1
ATOM 696 O O . ILE A 1 84 ? -2.799 11.976 13.204 1.00 93.12 84 ILE A O 1
ATOM 700 N N . ASN A 1 85 ? -3.096 12.408 15.376 1.00 90.88 85 ASN A N 1
ATOM 701 C CA . ASN A 1 85 ? -2.711 13.806 15.292 1.00 90.88 85 ASN A CA 1
ATOM 702 C C . ASN A 1 85 ? -1.181 13.897 15.428 1.00 90.88 85 ASN A C 1
ATOM 704 O O . ASN A 1 85 ? -0.645 13.768 16.527 1.00 90.88 85 ASN A O 1
ATOM 708 N N . TYR A 1 86 ? -0.482 14.160 14.320 1.00 87.88 86 TYR A N 1
ATOM 709 C CA . TYR A 1 86 ? 0.988 14.191 14.254 1.00 87.88 86 TYR A CA 1
ATOM 710 C C . TYR A 1 86 ? 1.663 15.233 15.164 1.00 87.88 86 TYR A C 1
ATOM 712 O O . TYR A 1 86 ? 2.866 15.151 15.385 1.00 87.88 86 TYR A O 1
ATOM 720 N N . CYS A 1 87 ? 0.925 16.205 15.711 1.00 85.50 87 CYS A N 1
ATOM 721 C CA . CYS A 1 87 ? 1.468 17.127 16.711 1.00 85.50 87 CYS A CA 1
ATOM 722 C C . CYS A 1 87 ? 1.467 16.532 18.126 1.00 85.50 87 CYS A C 1
ATOM 724 O O . CYS A 1 87 ? 2.278 16.937 18.952 1.00 85.50 87 CYS A O 1
ATOM 726 N N . THR A 1 88 ? 0.546 15.611 18.419 1.00 87.12 88 THR A N 1
ATOM 727 C CA . THR A 1 88 ? 0.323 15.071 19.775 1.00 87.12 88 THR A CA 1
ATOM 728 C C . THR A 1 88 ? 0.646 13.583 19.908 1.00 87.12 88 THR A C 1
ATOM 730 O O . THR A 1 88 ? 0.752 13.093 21.027 1.00 87.12 88 THR A O 1
ATOM 733 N N . GLY A 1 89 ? 0.748 12.851 18.794 1.00 86.38 89 GLY A N 1
ATOM 734 C CA . GLY A 1 89 ? 0.878 11.390 18.772 1.00 86.38 89 GLY A CA 1
ATOM 735 C C . GLY A 1 89 ? -0.411 10.631 19.114 1.00 86.38 89 GLY A C 1
ATOM 736 O O . GLY A 1 89 ? -0.448 9.411 19.018 1.00 86.38 89 GLY A O 1
ATOM 737 N N . GLN A 1 90 ? -1.483 11.330 19.500 1.00 90.50 90 GLN A N 1
ATOM 738 C CA . GLN A 1 90 ? -2.721 10.705 19.966 1.00 90.50 90 GLN A CA 1
ATOM 739 C C . GLN A 1 90 ? -3.649 10.314 18.802 1.00 90.50 90 GLN A C 1
ATOM 741 O O . GLN A 1 90 ? -3.586 10.946 17.742 1.00 90.50 90 GLN A O 1
ATOM 746 N N . PRO A 1 91 ? -4.544 9.320 18.993 1.00 92.56 91 PRO A N 1
ATOM 747 C CA . PRO A 1 91 ? -5.580 8.955 18.026 1.00 92.56 91 PRO A CA 1
ATOM 748 C C . PRO A 1 91 ? -6.318 10.165 17.448 1.00 92.56 91 PRO A C 1
ATOM 750 O O . PRO A 1 91 ? -6.683 11.085 18.181 1.00 92.56 91 PRO A O 1
ATOM 753 N N . PHE A 1 92 ? -6.568 10.157 16.138 1.00 90.44 92 PHE A N 1
ATOM 754 C CA . PHE A 1 92 ? -7.224 11.270 15.452 1.00 90.44 92 PHE A CA 1
ATOM 755 C C . PHE A 1 92 ? -8.613 11.556 16.046 1.00 90.44 92 PHE A C 1
ATOM 757 O O . PHE A 1 92 ? -9.437 10.657 16.216 1.00 90.44 92 PHE A O 1
ATOM 764 N N . GLU A 1 93 ? -8.866 12.816 16.398 1.00 86.00 93 GLU A N 1
ATOM 765 C CA . GLU A 1 93 ? -10.003 13.197 17.247 1.00 86.00 93 GLU A CA 1
ATOM 766 C C . GLU A 1 93 ? -11.348 13.021 16.527 1.00 86.00 93 GLU A C 1
ATOM 768 O O . GLU A 1 93 ? -12.289 12.464 17.087 1.00 86.00 93 GLU A O 1
ATOM 773 N N . LYS A 1 94 ? -11.428 13.428 15.254 1.00 83.62 94 LYS A N 1
ATOM 774 C CA . LYS A 1 94 ? -12.679 13.416 14.481 1.00 83.62 94 LYS A CA 1
ATOM 775 C C . LYS A 1 94 ? -13.047 12.016 14.012 1.00 83.62 94 LYS A C 1
ATOM 777 O O . LYS A 1 94 ? -12.236 11.343 13.380 1.00 83.62 94 LYS A O 1
ATOM 782 N N . THR A 1 95 ? -14.305 11.630 14.209 1.00 79.00 95 THR A N 1
ATOM 783 C CA . THR A 1 95 ? -14.812 10.307 13.828 1.00 79.00 95 THR A CA 1
ATOM 784 C C . THR A 1 95 ? -16.243 10.342 13.293 1.00 79.00 95 THR A C 1
ATOM 786 O O . THR A 1 95 ? -17.078 11.086 13.808 1.00 79.00 95 THR A O 1
ATOM 789 N N . PRO A 1 96 ? -16.580 9.538 12.270 1.00 74.19 96 PRO A N 1
ATOM 790 C CA . PRO A 1 96 ? -17.958 9.373 11.827 1.00 74.19 96 PRO A CA 1
ATOM 791 C C . PRO A 1 96 ? -18.730 8.250 12.540 1.00 74.19 96 PRO A C 1
ATOM 793 O O . PRO A 1 96 ? -19.935 8.135 12.314 1.00 74.19 96 PRO A O 1
ATOM 796 N N . PHE A 1 97 ? -18.079 7.412 13.355 1.00 73.50 97 PHE A N 1
ATOM 797 C CA . PHE A 1 97 ? -18.620 6.093 13.709 1.00 73.50 97 PHE A CA 1
ATOM 798 C C . PHE A 1 97 ? -19.348 6.043 15.057 1.00 73.50 97 PHE A C 1
ATOM 800 O O . PHE A 1 97 ? -20.481 5.568 15.123 1.00 73.50 97 PHE A O 1
ATOM 807 N N . GLY A 1 98 ? -18.724 6.512 16.142 1.00 79.81 98 GLY A N 1
ATOM 808 C CA . GLY A 1 98 ? -19.204 6.190 17.486 1.00 79.81 98 GLY A CA 1
ATOM 809 C C . GLY A 1 98 ? -18.737 7.135 18.586 1.00 79.81 98 GLY A C 1
ATOM 810 O O . GLY A 1 98 ? -17.747 7.848 18.454 1.00 79.81 98 GLY A O 1
ATOM 811 N N . GLU A 1 99 ? -19.487 7.136 19.686 1.00 88.56 99 GLU A N 1
ATOM 812 C CA . GLU A 1 99 ? -19.236 7.965 20.875 1.00 88.56 99 GLU A CA 1
ATOM 813 C C . GLU A 1 99 ? -18.131 7.395 21.765 1.00 88.56 99 GLU A C 1
ATOM 815 O O . GLU A 1 99 ? -17.557 8.116 22.578 1.00 88.56 99 GLU A O 1
ATOM 820 N N . TRP A 1 100 ? -17.854 6.100 21.639 1.00 92.62 100 TRP A N 1
ATOM 821 C CA . TRP A 1 100 ? -16.875 5.396 22.451 1.00 92.62 100 TRP A CA 1
ATOM 822 C C . TRP A 1 100 ? -15.773 4.842 21.580 1.00 92.62 100 TRP A C 1
ATOM 824 O O . TRP A 1 100 ? -16.040 4.316 20.505 1.00 92.62 100 TRP A O 1
ATOM 834 N N . ARG A 1 101 ? -14.550 4.910 22.085 1.00 94.56 101 ARG A N 1
ATOM 835 C CA . ARG A 1 101 ? -13.352 4.448 21.409 1.00 94.56 101 ARG A CA 1
ATOM 836 C C . ARG A 1 101 ? -12.666 3.383 22.245 1.00 94.56 101 ARG A C 1
ATOM 838 O O . ARG A 1 101 ? -12.309 3.635 23.394 1.00 94.56 101 ARG A O 1
ATOM 845 N N . LEU A 1 102 ? -12.492 2.206 21.662 1.00 95.62 102 LEU A N 1
ATOM 846 C CA . LEU A 1 102 ? -11.624 1.158 22.179 1.00 95.62 102 LEU A CA 1
ATOM 847 C C . LEU A 1 102 ? -10.201 1.431 21.692 1.00 95.62 102 LEU A C 1
ATOM 849 O O . LEU A 1 102 ? -10.000 1.623 20.494 1.00 95.62 102 LEU A O 1
ATOM 853 N N . LEU A 1 103 ? -9.240 1.442 22.608 1.00 96.00 103 LEU A N 1
ATOM 854 C CA . LEU A 1 103 ? -7.814 1.612 22.349 1.00 96.00 103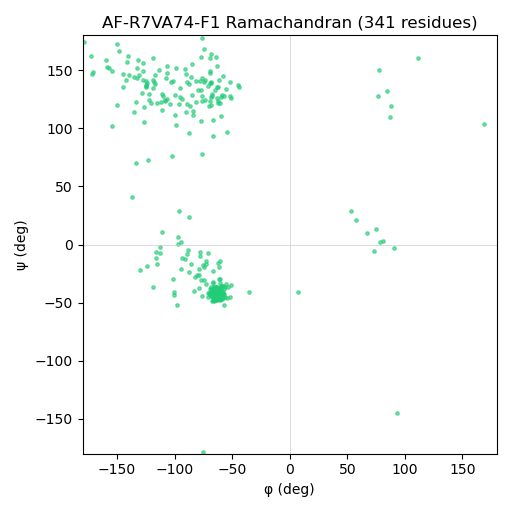 LEU A CA 1
ATOM 855 C C . LEU A 1 103 ? -7.100 0.295 22.657 1.00 96.00 103 LEU A C 1
ATOM 857 O O . LEU A 1 103 ? -7.187 -0.195 23.786 1.00 96.00 103 LEU A O 1
ATOM 861 N N . VAL A 1 104 ? -6.400 -0.248 21.664 1.00 96.56 104 VAL A N 1
ATOM 862 C CA . VAL A 1 104 ? -5.679 -1.522 21.750 1.00 96.56 104 VAL A CA 1
ATOM 863 C C . VAL A 1 104 ? -4.222 -1.297 21.369 1.00 96.56 104 VAL A C 1
ATOM 865 O O . VAL A 1 104 ? -3.930 -0.591 20.403 1.00 96.56 104 VAL A O 1
ATOM 868 N N . SER A 1 105 ? -3.305 -1.869 22.149 1.00 95.44 105 SER A N 1
ATOM 869 C CA . SER A 1 105 ? -1.871 -1.784 21.859 1.00 95.44 105 SER A CA 1
ATOM 870 C C . SER A 1 105 ? -1.539 -2.509 20.545 1.00 95.44 105 SER A C 1
ATOM 872 O O . SER A 1 105 ? -1.957 -3.663 20.385 1.00 95.44 105 SER A O 1
ATOM 874 N N . PRO A 1 106 ? -0.760 -1.893 19.633 1.00 96.12 106 PRO A N 1
ATOM 875 C CA . PRO A 1 106 ? -0.248 -2.574 18.447 1.00 96.12 106 PRO A CA 1
ATOM 876 C C . PRO A 1 106 ? 0.539 -3.843 18.783 1.00 96.12 106 PRO A C 1
ATOM 878 O O . PRO A 1 106 ? 0.434 -4.824 18.055 1.00 96.12 106 PRO A O 1
ATOM 881 N N . ASP A 1 107 ? 1.263 -3.851 19.907 1.00 96.19 107 ASP A N 1
ATOM 882 C CA . ASP A 1 107 ? 2.038 -5.004 20.373 1.00 96.19 107 ASP A CA 1
ATOM 883 C C . ASP A 1 107 ? 1.161 -6.231 20.637 1.00 96.19 107 ASP A C 1
ATOM 885 O O . ASP A 1 107 ? 1.461 -7.329 20.169 1.00 96.19 107 ASP A O 1
ATOM 889 N N . VAL A 1 108 ? 0.022 -6.025 21.303 1.00 94.56 108 VAL A N 1
ATOM 890 C CA . VAL A 1 108 ? -0.937 -7.094 21.605 1.00 94.56 108 VAL A CA 1
ATOM 891 C C . VAL A 1 108 ? -1.499 -7.685 20.313 1.00 94.56 108 VAL A C 1
ATOM 893 O O . VAL A 1 108 ? -1.532 -8.902 20.156 1.00 94.56 108 VAL A O 1
ATOM 896 N N . MET A 1 109 ? -1.903 -6.828 19.371 1.00 96.75 109 MET A N 1
ATOM 897 C CA . MET A 1 109 ? -2.489 -7.273 18.104 1.00 96.75 109 MET A CA 1
ATOM 898 C C . MET A 1 109 ? -1.458 -7.956 17.201 1.00 96.75 109 MET A C 1
ATOM 900 O O . MET A 1 109 ? -1.752 -8.990 16.610 1.00 96.75 109 MET A O 1
ATOM 904 N N . TYR A 1 110 ? -0.246 -7.408 17.091 1.00 97.62 110 TYR A N 1
ATOM 905 C CA . TYR A 1 110 ? 0.790 -7.947 16.206 1.00 97.62 110 TYR A CA 1
ATOM 906 C C . TYR A 1 110 ? 1.429 -9.227 16.751 1.00 97.62 110 TYR A C 1
ATOM 908 O O . TYR A 1 110 ? 1.798 -10.105 15.977 1.00 97.62 110 TYR A O 1
ATOM 916 N N . THR A 1 111 ? 1.503 -9.377 18.076 1.00 96.75 111 THR A N 1
ATOM 917 C CA . THR A 1 111 ? 1.967 -10.621 18.707 1.00 96.75 111 THR A CA 1
ATOM 918 C C . THR A 1 111 ? 1.043 -11.797 18.388 1.00 96.75 111 THR A C 1
ATOM 920 O O . THR A 1 111 ? 1.520 -12.908 18.161 1.00 96.75 111 THR A O 1
ATOM 923 N N . GLU A 1 112 ? -0.273 -11.575 18.362 1.00 96.81 112 GLU A N 1
ATOM 924 C CA . GLU A 1 112 ? -1.243 -12.625 18.035 1.00 96.81 112 GLU A CA 1
ATOM 925 C C . GLU A 1 112 ? -1.419 -12.821 16.521 1.00 96.81 112 GLU A C 1
ATOM 927 O O . GLU A 1 112 ? -1.499 -13.962 16.056 1.00 96.81 112 GLU A O 1
ATOM 932 N N . CYS A 1 113 ? -1.442 -11.727 15.754 1.00 98.38 113 CYS A N 1
ATOM 933 C CA . CYS A 1 113 ? -1.662 -11.729 14.308 1.00 98.38 113 CYS A CA 1
ATOM 934 C C . CYS A 1 113 ? -0.510 -11.058 13.535 1.00 98.38 113 CYS A C 1
ATOM 936 O O . CYS A 1 113 ? -0.683 -9.948 13.023 1.00 98.38 113 CYS A O 1
ATOM 938 N N . PRO A 1 114 ? 0.668 -11.702 13.433 1.00 98.12 114 PRO A N 1
ATOM 939 C CA . PRO A 1 114 ? 1.827 -11.139 12.738 1.00 98.12 114 PRO A CA 1
ATOM 940 C C . PRO A 1 114 ? 1.726 -11.171 11.206 1.00 98.12 114 PRO A C 1
ATOM 942 O O . PRO A 1 114 ? 2.476 -10.461 10.540 1.00 98.12 114 PRO A O 1
ATOM 945 N N . ASN A 1 115 ? 0.842 -11.987 10.622 1.00 98.69 115 ASN A N 1
ATOM 946 C CA . ASN A 1 115 ? 0.697 -12.053 9.169 1.00 98.69 115 ASN A CA 1
ATOM 947 C C . ASN A 1 115 ? -0.178 -10.891 8.694 1.00 98.69 115 ASN A C 1
ATOM 949 O O . ASN A 1 115 ? -1.312 -10.741 9.152 1.00 98.69 115 ASN A O 1
ATOM 953 N N . VAL A 1 116 ? 0.346 -10.062 7.785 1.00 98.69 116 VAL A N 1
ATOM 954 C CA . VAL A 1 116 ? -0.351 -8.865 7.302 1.00 98.69 116 VAL A CA 1
ATOM 955 C C . VAL A 1 116 ? -0.481 -8.872 5.786 1.00 98.69 116 VAL A C 1
ATOM 957 O O . VAL A 1 116 ? 0.468 -9.186 5.069 1.00 98.69 116 VAL A O 1
ATOM 960 N N . TYR A 1 117 ? -1.663 -8.501 5.298 1.00 98.81 117 TYR A N 1
ATOM 961 C CA . TYR A 1 117 ? -2.004 -8.494 3.877 1.00 98.81 117 TYR A CA 1
ATOM 962 C C . TYR A 1 117 ? -2.633 -7.171 3.467 1.00 98.81 117 TYR A C 1
ATOM 964 O O . TYR A 1 117 ? -3.401 -6.580 4.222 1.00 98.81 117 TYR A O 1
ATOM 972 N N . PHE A 1 118 ? -2.370 -6.721 2.248 1.00 98.62 118 PHE A N 1
ATOM 973 C CA . PHE A 1 118 ? -3.065 -5.585 1.658 1.00 98.62 118 PHE A CA 1
ATOM 974 C C . PHE A 1 118 ? -4.436 -6.015 1.124 1.00 98.62 118 PHE A C 1
ATOM 976 O O . PHE A 1 118 ? -4.542 -7.013 0.417 1.00 98.62 118 PHE A O 1
ATOM 983 N N . SER A 1 119 ? -5.496 -5.263 1.434 1.00 97.44 119 SER A N 1
ATOM 984 C CA . SER A 1 119 ? -6.857 -5.600 0.982 1.00 97.44 119 SER A CA 1
ATOM 985 C C . SER A 1 119 ? -7.511 -4.556 0.095 1.00 97.44 119 SER A C 1
ATOM 987 O O . SER A 1 119 ? -8.241 -4.928 -0.822 1.00 97.44 119 SER A O 1
ATOM 989 N N . ASP A 1 120 ? -7.282 -3.267 0.343 1.00 95.94 120 ASP A N 1
ATOM 990 C CA . ASP A 1 120 ? -7.954 -2.220 -0.420 1.00 95.94 120 ASP A CA 1
ATOM 991 C C . ASP A 1 120 ? -7.196 -0.891 -0.395 1.00 95.94 120 ASP A C 1
ATOM 993 O O . ASP A 1 120 ? -6.529 -0.544 0.583 1.00 95.94 120 ASP A O 1
ATOM 997 N N . PHE A 1 121 ? -7.378 -0.118 -1.463 1.00 95.44 121 PHE A N 1
ATOM 998 C CA . PHE A 1 121 ? -7.010 1.286 -1.565 1.00 95.44 121 PHE A CA 1
ATOM 999 C C . PHE A 1 121 ? -8.173 2.047 -2.206 1.00 95.44 121 PHE A C 1
ATOM 1001 O O . PHE A 1 121 ? -8.542 1.821 -3.365 1.00 95.44 121 PHE A O 1
ATOM 1008 N N . PHE A 1 122 ? -8.795 2.945 -1.445 1.00 93.69 122 PHE A N 1
ATOM 1009 C CA . PHE A 1 122 ? -10.057 3.575 -1.835 1.00 93.69 122 PHE A CA 1
ATOM 1010 C C . PHE A 1 122 ? -10.211 4.992 -1.275 1.00 93.69 122 PHE A C 1
ATOM 1012 O O . PHE A 1 122 ? -9.411 5.470 -0.481 1.00 93.69 122 PHE A O 1
ATOM 1019 N N . CYS A 1 123 ? -11.255 5.695 -1.696 1.00 92.00 123 CYS A N 1
ATOM 1020 C CA . CYS A 1 123 ? -11.741 6.909 -1.049 1.00 92.00 123 CYS A CA 1
ATOM 1021 C C . CYS A 1 123 ? -13.267 6.882 -1.059 1.00 92.00 123 CYS A C 1
ATOM 1023 O O . CYS A 1 123 ? -13.868 6.147 -1.834 1.00 92.00 123 CYS A O 1
ATOM 1025 N N . TYR A 1 124 ? -13.908 7.693 -0.225 1.00 87.56 124 TYR A N 1
ATOM 1026 C CA . TYR A 1 124 ? -15.373 7.749 -0.174 1.00 87.56 124 TYR A CA 1
ATOM 1027 C C . TYR A 1 124 ? -15.987 8.843 -1.059 1.00 87.56 124 TYR A C 1
ATOM 1029 O O . TYR A 1 124 ? -17.201 8.887 -1.238 1.00 87.56 124 TYR A O 1
ATOM 1037 N N . TRP A 1 125 ? -15.173 9.760 -1.585 1.00 85.69 125 TRP A N 1
ATOM 1038 C CA . TRP A 1 125 ? -15.574 10.761 -2.575 1.00 85.69 125 TRP A CA 1
ATOM 1039 C C . TRP A 1 125 ? -14.340 11.269 -3.328 1.00 85.69 125 TRP A C 1
ATOM 1041 O O . TRP A 1 125 ? -13.225 11.257 -2.797 1.00 85.69 125 TRP A O 1
ATOM 1051 N N . SER A 1 126 ? -14.532 11.716 -4.571 1.00 81.38 126 SER A N 1
ATOM 1052 C CA . SER A 1 126 ? -13.437 12.201 -5.414 1.00 81.38 126 SER A CA 1
ATOM 1053 C C . SER A 1 126 ? -12.804 13.450 -4.787 1.00 81.38 126 SER A C 1
ATOM 1055 O O . SER A 1 126 ? -13.505 14.390 -4.407 1.00 81.38 126 SER A O 1
ATOM 1057 N N . GLY A 1 127 ? -11.481 13.426 -4.599 1.00 80.19 127 GLY A N 1
ATOM 1058 C CA . GLY A 1 127 ? -10.730 14.464 -3.877 1.00 80.19 127 GLY A CA 1
ATOM 1059 C C . GLY A 1 127 ? -10.758 14.364 -2.342 1.00 80.19 127 GLY A C 1
ATOM 1060 O O . GLY A 1 127 ? -10.210 15.239 -1.674 1.00 80.19 127 GLY A O 1
ATOM 1061 N N . GLY A 1 128 ? -11.386 13.331 -1.771 1.00 84.75 128 GLY A N 1
ATOM 1062 C CA . GLY A 1 128 ? -11.345 13.035 -0.336 1.00 84.75 128 GLY A CA 1
ATOM 1063 C C . GLY A 1 128 ? -10.028 12.405 0.143 1.00 84.75 128 GLY A C 1
ATOM 1064 O O . GLY A 1 128 ? -9.135 12.145 -0.668 1.00 84.75 128 GLY A O 1
ATOM 1065 N N . PRO A 1 129 ? -9.900 12.144 1.461 1.00 87.50 129 PRO A N 1
ATOM 1066 C CA . PRO A 1 129 ? -8.810 11.334 1.983 1.00 87.50 129 PRO A CA 1
ATOM 1067 C C . PRO A 1 129 ? -8.894 9.928 1.387 1.00 87.50 129 PRO A C 1
ATOM 1069 O O . PRO A 1 129 ? -9.982 9.378 1.191 1.00 87.50 129 PRO A O 1
ATOM 1072 N N . HIS A 1 130 ? -7.727 9.374 1.087 1.00 93.19 130 HIS A N 1
ATOM 1073 C CA . HIS A 1 130 ? -7.607 7.993 0.653 1.00 93.19 130 HIS A CA 1
ATOM 1074 C C . HIS A 1 130 ? -7.405 7.105 1.865 1.00 93.19 130 HIS A C 1
ATOM 1076 O O . HIS A 1 130 ? -6.772 7.518 2.830 1.00 93.19 130 HIS A O 1
ATOM 1082 N N . HIS A 1 131 ? -7.939 5.901 1.792 1.00 94.31 131 HIS A N 1
ATOM 1083 C CA . HIS A 1 131 ? -7.870 4.877 2.809 1.00 94.31 131 HIS A CA 1
ATOM 1084 C C . HIS A 1 131 ? -7.103 3.691 2.236 1.00 94.31 131 HIS A C 1
ATOM 1086 O O . HIS A 1 131 ? -7.302 3.333 1.074 1.00 94.31 131 HIS A O 1
ATOM 1092 N N . LEU A 1 132 ? -6.230 3.107 3.045 1.00 96.75 132 LEU A N 1
ATOM 1093 C CA . LEU A 1 132 ? -5.522 1.871 2.754 1.00 96.75 132 LEU A CA 1
ATOM 1094 C C . LEU A 1 132 ? -5.855 0.878 3.858 1.00 96.75 132 LEU A C 1
ATOM 1096 O O . LEU A 1 132 ? -5.659 1.180 5.033 1.00 96.75 132 LEU A O 1
ATOM 1100 N N . SER A 1 133 ? -6.373 -0.287 3.480 1.00 97.31 133 SER A N 1
ATOM 1101 C CA . SER A 1 133 ? -6.786 -1.309 4.434 1.00 97.31 133 SER A CA 1
ATOM 1102 C C . SER A 1 133 ? -5.836 -2.500 4.407 1.00 97.31 133 SER A C 1
ATOM 1104 O O . SER A 1 133 ? -5.617 -3.114 3.359 1.00 97.31 133 SER A O 1
ATOM 1106 N N . LEU A 1 134 ? -5.295 -2.834 5.575 1.00 98.56 134 LEU A N 1
ATOM 1107 C CA . LEU A 1 134 ? -4.496 -4.027 5.821 1.00 98.56 134 LEU A CA 1
ATOM 1108 C C . LEU A 1 134 ? -5.311 -5.035 6.635 1.00 98.56 134 LEU A C 1
ATOM 1110 O O . LEU A 1 134 ? -6.112 -4.647 7.481 1.00 98.56 134 LEU A O 1
ATOM 1114 N N . VAL A 1 135 ? -5.088 -6.324 6.417 1.00 98.75 135 VAL A N 1
ATOM 1115 C CA . VAL A 1 135 ? -5.696 -7.416 7.183 1.00 98.75 135 VAL A CA 1
ATOM 1116 C C . VAL A 1 135 ? -4.613 -8.070 8.023 1.00 98.75 135 VAL A C 1
ATOM 1118 O O . VAL A 1 135 ? -3.583 -8.440 7.472 1.00 98.75 135 VAL A O 1
ATOM 1121 N N . MET A 1 136 ? -4.844 -8.210 9.327 1.00 98.75 136 MET A N 1
ATOM 1122 C CA . MET A 1 136 ? -3.952 -8.912 10.252 1.00 98.75 136 MET A CA 1
ATOM 1123 C C . MET A 1 136 ? -4.565 -10.254 10.633 1.00 98.75 136 MET A C 1
ATOM 1125 O O . MET A 1 136 ? -5.689 -10.280 11.140 1.00 98.75 136 MET A O 1
ATOM 1129 N N . THR A 1 137 ? -3.820 -11.338 10.429 1.00 98.81 137 THR A N 1
ATOM 1130 C CA . THR A 1 137 ? -4.281 -12.708 10.666 1.00 98.81 137 THR A CA 1
ATOM 1131 C C . THR A 1 137 ? -3.340 -13.497 11.566 1.00 98.81 137 THR A C 1
ATOM 1133 O O . THR A 1 137 ? -2.117 -13.319 11.583 1.00 98.81 137 THR A O 1
ATOM 1136 N N . LYS A 1 138 ? -3.934 -14.423 12.318 1.00 98.56 138 LYS A N 1
ATOM 1137 C CA . LYS A 1 138 ? -3.213 -15.423 13.097 1.00 98.56 138 LYS A CA 1
ATOM 1138 C C . LYS A 1 138 ? -2.669 -16.528 12.182 1.00 98.56 138 LYS A C 1
ATOM 1140 O O . LYS A 1 138 ? -3.464 -17.132 11.461 1.00 98.56 138 LYS A O 1
ATOM 1145 N N . PRO A 1 139 ? -1.367 -16.862 12.238 1.00 98.56 139 PRO A N 1
ATOM 1146 C CA . PRO A 1 139 ? -0.763 -17.859 11.363 1.00 98.56 139 PRO A CA 1
ATOM 1147 C C . PRO A 1 139 ? -1.519 -19.192 11.344 1.00 98.56 139 PRO A C 1
ATOM 1149 O O . PRO A 1 139 ? -1.751 -19.812 12.384 1.00 98.56 139 PRO A O 1
ATOM 1152 N N . GLY A 1 140 ? -1.889 -19.643 10.147 1.00 98.06 140 GLY A N 1
ATOM 1153 C CA . GLY A 1 140 ? -2.597 -20.900 9.911 1.00 98.06 140 GLY A CA 1
ATOM 1154 C C . GLY A 1 140 ? -4.100 -20.882 10.205 1.00 98.06 140 GLY A C 1
ATOM 1155 O O . GLY A 1 140 ? -4.740 -21.926 10.051 1.00 98.06 140 GLY A O 1
ATOM 1156 N N . SER A 1 141 ? -4.681 -19.747 10.609 1.00 98.50 141 SER A N 1
ATOM 1157 C CA . SER A 1 141 ? -6.130 -19.621 10.796 1.00 98.50 141 SER A CA 1
ATOM 1158 C C . SER A 1 141 ? -6.891 -19.683 9.457 1.00 98.50 141 SER A C 1
ATOM 1160 O O . SER A 1 141 ? -6.300 -19.499 8.391 1.00 98.50 141 SER A O 1
ATOM 1162 N N . PRO A 1 142 ? -8.219 -19.915 9.463 1.00 98.31 142 PRO A N 1
ATOM 1163 C CA . PRO A 1 142 ? -9.017 -19.853 8.236 1.00 98.31 142 PRO A CA 1
ATOM 1164 C C . PRO A 1 142 ? -8.939 -18.490 7.533 1.00 98.31 142 PRO A C 1
ATOM 1166 O O . PRO A 1 142 ? -8.916 -18.432 6.305 1.00 98.31 142 PRO A O 1
ATOM 1169 N N . ALA A 1 143 ? -8.866 -17.402 8.307 1.00 98.44 143 ALA A N 1
ATOM 1170 C CA . ALA A 1 143 ? -8.676 -16.055 7.779 1.00 98.44 143 ALA A CA 1
ATOM 1171 C C . ALA A 1 143 ? -7.307 -15.909 7.101 1.00 98.44 143 ALA A C 1
ATOM 1173 O O . ALA A 1 143 ? -7.226 -15.388 5.995 1.00 98.44 143 ALA A O 1
ATOM 1174 N N . ASP A 1 144 ? -6.253 -16.438 7.724 1.00 98.75 144 ASP A N 1
ATOM 1175 C CA . ASP A 1 144 ? -4.896 -16.449 7.172 1.00 98.75 144 ASP A CA 1
ATOM 1176 C C . ASP A 1 144 ? -4.822 -17.199 5.839 1.00 98.75 144 ASP A C 1
ATOM 1178 O O . ASP A 1 144 ? -4.306 -16.680 4.853 1.00 98.75 144 ASP A O 1
ATOM 1182 N N . GLN A 1 145 ? -5.420 -18.390 5.773 1.00 98.50 145 GLN A N 1
ATOM 1183 C CA . GLN A 1 145 ? -5.495 -19.186 4.545 1.00 98.50 145 GLN A CA 1
ATOM 1184 C C . GLN A 1 145 ? -6.268 -18.457 3.442 1.00 98.50 145 GLN A C 1
ATOM 1186 O O . GLN A 1 145 ? -5.810 -18.399 2.302 1.00 98.50 145 GLN A O 1
ATOM 1191 N N . PHE A 1 146 ? -7.402 -17.841 3.788 1.00 98.31 146 PHE A N 1
ATOM 1192 C CA . PHE A 1 146 ? -8.154 -17.014 2.851 1.00 98.31 146 PHE A CA 1
ATOM 1193 C C . PHE A 1 146 ? -7.297 -15.860 2.316 1.00 98.31 146 PHE A C 1
ATOM 1195 O O . PHE A 1 146 ? -7.263 -15.629 1.107 1.00 98.31 146 PHE A O 1
ATOM 1202 N N . CYS A 1 147 ? -6.591 -15.144 3.191 1.00 98.56 147 CYS A N 1
ATOM 1203 C CA . CYS A 1 147 ? -5.753 -14.017 2.804 1.00 98.56 147 CYS A CA 1
ATOM 1204 C C . CYS A 1 147 ? -4.564 -14.448 1.938 1.00 98.56 147 CYS A C 1
ATOM 1206 O O . CYS A 1 147 ? -4.329 -13.814 0.916 1.00 98.56 147 CYS A O 1
ATOM 1208 N N . LEU A 1 148 ? -3.890 -15.556 2.256 1.00 97.88 148 LEU A N 1
ATOM 1209 C CA . LEU A 1 148 ? -2.804 -16.113 1.436 1.00 97.88 148 LEU A CA 1
ATOM 1210 C C . LEU A 1 148 ? -3.229 -16.394 -0.011 1.00 97.88 148 LEU A C 1
ATOM 1212 O O . LEU A 1 148 ? -2.441 -16.216 -0.936 1.00 97.88 148 LEU A O 1
ATOM 1216 N N . GLU A 1 149 ? -4.467 -16.842 -0.211 1.00 97.25 149 GLU A N 1
ATOM 1217 C CA . GLU A 1 149 ? -4.996 -17.169 -1.537 1.00 97.25 149 GLU A CA 1
ATOM 1218 C C . GLU A 1 149 ? -5.460 -15.938 -2.330 1.00 97.25 149 GLU A C 1
ATOM 1220 O O . GLU A 1 149 ? -5.471 -15.972 -3.563 1.00 97.25 149 GLU A O 1
ATOM 1225 N N . HIS A 1 150 ? -5.858 -14.858 -1.650 1.00 97.44 150 HIS A N 1
ATOM 1226 C CA . HIS A 1 150 ? -6.613 -13.766 -2.274 1.00 97.44 150 HIS A CA 1
ATOM 1227 C C . HIS A 1 150 ? -5.981 -12.379 -2.147 1.00 97.44 150 HIS A C 1
ATOM 1229 O O . HIS A 1 150 ? -6.384 -11.494 -2.899 1.00 97.44 150 HIS A O 1
ATOM 1235 N N . LEU A 1 151 ? -5.052 -12.162 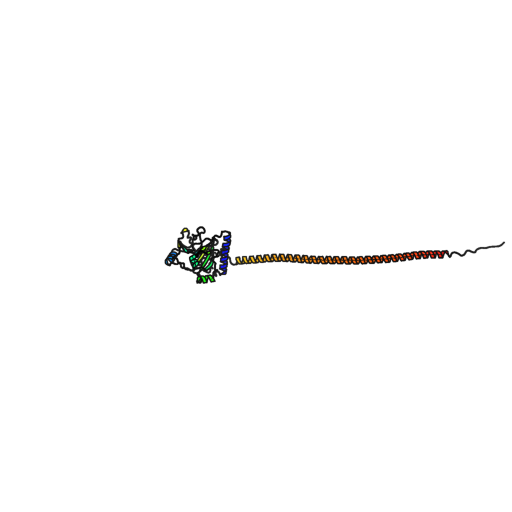-1.212 1.00 98.50 151 LEU A N 1
ATOM 1236 C CA . LEU A 1 151 ? -4.520 -10.846 -0.856 1.00 98.50 151 LEU A CA 1
ATOM 1237 C C . LEU A 1 151 ? -2.979 -10.809 -0.892 1.00 98.50 151 LEU A C 1
ATOM 1239 O O . LEU A 1 151 ? -2.340 -11.761 -0.435 1.00 98.50 151 LEU A O 1
ATOM 1243 N N . PRO A 1 152 ? -2.356 -9.712 -1.365 1.00 98.19 152 PRO A N 1
ATOM 1244 C CA . PRO A 1 152 ? -0.902 -9.591 -1.371 1.00 98.19 152 PRO A CA 1
ATOM 1245 C C . PRO A 1 152 ? -0.351 -9.500 0.060 1.00 98.19 152 PRO A C 1
ATOM 1247 O O . PRO A 1 152 ? -0.836 -8.669 0.835 1.00 98.19 152 PRO A O 1
ATOM 1250 N N . PRO A 1 153 ? 0.655 -10.310 0.438 1.00 98.25 153 PRO A N 1
ATOM 1251 C CA . PRO A 1 153 ? 1.306 -10.191 1.737 1.00 98.25 153 PRO A CA 1
ATOM 1252 C C . PRO A 1 153 ? 2.133 -8.905 1.819 1.00 98.25 153 PRO A C 1
ATOM 1254 O O . PRO A 1 153 ? 2.684 -8.430 0.825 1.00 98.25 153 PRO A O 1
ATOM 1257 N N . VAL A 1 154 ? 2.244 -8.360 3.025 1.00 97.75 154 VAL A N 1
ATOM 1258 C CA . VAL A 1 154 ? 2.940 -7.107 3.312 1.00 97.75 154 VAL A CA 1
ATOM 1259 C C . VAL A 1 154 ? 3.932 -7.324 4.448 1.00 97.75 154 VAL A C 1
ATOM 1261 O O . VAL A 1 154 ? 3.581 -7.837 5.507 1.00 97.75 154 VAL A O 1
ATOM 1264 N N . ASP A 1 155 ? 5.173 -6.890 4.240 1.00 97.25 155 ASP A N 1
ATOM 1265 C CA . ASP A 1 155 ? 6.196 -6.867 5.285 1.00 97.25 155 ASP A CA 1
ATOM 1266 C C . ASP A 1 155 ? 6.076 -5.589 6.126 1.00 97.25 155 ASP A C 1
ATOM 1268 O O . ASP A 1 155 ? 6.361 -4.488 5.652 1.00 97.25 155 ASP A O 1
ATOM 1272 N N . MET A 1 156 ? 5.675 -5.734 7.389 1.00 97.25 156 MET A N 1
ATOM 1273 C CA . MET A 1 156 ? 5.477 -4.606 8.301 1.00 97.25 156 MET A CA 1
ATOM 1274 C C . MET A 1 156 ? 6.776 -3.963 8.791 1.00 97.25 156 MET A C 1
ATOM 1276 O O . MET A 1 156 ? 6.724 -2.844 9.299 1.00 97.25 156 MET A O 1
ATOM 1280 N N . GLU A 1 157 ? 7.944 -4.590 8.631 1.00 95.31 157 GLU A N 1
ATOM 1281 C CA . GLU A 1 157 ? 9.207 -3.936 8.991 1.00 95.31 157 GLU A CA 1
ATOM 1282 C C . GLU A 1 157 ? 9.582 -2.840 7.987 1.00 95.31 157 GLU A C 1
ATOM 1284 O O . GLU A 1 157 ? 10.159 -1.812 8.368 1.00 95.31 157 GLU A O 1
ATOM 1289 N N . THR A 1 158 ? 9.236 -3.057 6.713 1.00 93.31 158 THR A N 1
ATOM 1290 C CA . THR A 1 158 ? 9.618 -2.208 5.576 1.00 93.31 158 THR A CA 1
ATOM 1291 C C . THR A 1 158 ? 8.447 -1.467 4.927 1.00 93.31 158 THR A C 1
ATOM 1293 O O . THR A 1 158 ? 8.680 -0.576 4.107 1.00 93.31 158 THR A O 1
ATOM 1296 N N . ASN A 1 159 ? 7.205 -1.753 5.326 1.00 95.00 159 ASN A N 1
ATOM 1297 C CA . ASN A 1 159 ? 6.003 -1.104 4.807 1.00 95.00 159 ASN A CA 1
ATOM 1298 C C . ASN A 1 159 ? 6.089 0.438 4.862 1.00 95.00 159 ASN A C 1
ATOM 1300 O O . ASN A 1 159 ? 6.592 1.030 5.822 1.00 95.00 159 ASN A O 1
ATOM 1304 N N . GLN A 1 160 ? 5.602 1.101 3.810 1.00 92.50 160 GLN A N 1
ATOM 1305 C CA . GLN A 1 160 ? 5.716 2.558 3.650 1.00 92.50 160 GLN A CA 1
ATOM 1306 C C . GLN A 1 160 ? 4.598 3.348 4.348 1.00 92.50 160 GLN A C 1
ATOM 1308 O O . GLN A 1 160 ? 4.732 4.549 4.574 1.00 92.50 160 GLN A O 1
ATOM 1313 N N . PHE A 1 161 ? 3.501 2.684 4.709 1.00 94.69 161 PHE A N 1
ATOM 1314 C CA . PHE A 1 161 ? 2.303 3.307 5.273 1.00 94.69 161 PHE A CA 1
ATOM 1315 C C . PHE A 1 161 ? 2.240 3.150 6.797 1.00 94.69 161 PHE A C 1
ATOM 1317 O O . PHE A 1 161 ? 1.877 4.075 7.514 1.00 94.69 161 PHE A O 1
ATOM 1324 N N . LEU A 1 162 ? 2.609 1.980 7.311 1.00 96.25 162 LEU A N 1
ATOM 1325 C CA . LEU A 1 162 ? 2.596 1.631 8.724 1.00 96.25 162 LEU A CA 1
ATOM 1326 C C . LEU A 1 162 ? 3.707 0.622 8.986 1.00 96.25 162 LEU A C 1
ATOM 1328 O O . LEU A 1 162 ? 3.671 -0.475 8.442 1.00 96.25 162 LEU A O 1
ATOM 1332 N N . ARG A 1 163 ? 4.659 0.963 9.854 1.00 96.81 163 ARG A N 1
ATOM 1333 C CA . ARG A 1 163 ? 5.714 0.034 10.271 1.00 96.81 163 ARG A CA 1
ATOM 1334 C C . ARG A 1 163 ? 5.412 -0.540 11.631 1.00 96.81 163 ARG A C 1
ATOM 1336 O O . ARG A 1 163 ? 4.975 0.200 12.506 1.00 96.81 163 ARG A O 1
ATOM 1343 N N . ILE A 1 164 ? 5.692 -1.822 11.817 1.00 97.50 164 ILE A N 1
ATOM 1344 C CA . ILE A 1 164 ? 5.696 -2.475 13.124 1.00 97.50 164 ILE A CA 1
ATOM 1345 C C . ILE A 1 164 ? 7.045 -3.164 13.272 1.00 97.50 164 ILE A C 1
ATOM 1347 O O . ILE A 1 164 ? 7.402 -4.017 12.468 1.00 97.50 164 ILE A O 1
ATOM 1351 N N . GLN A 1 165 ? 7.819 -2.746 14.270 1.00 96.31 165 GLN A N 1
ATOM 1352 C CA . GLN A 1 165 ? 9.194 -3.201 14.466 1.00 96.31 165 GLN A CA 1
ATOM 1353 C C . GLN A 1 165 ? 9.413 -3.598 15.918 1.00 96.31 165 GLN A C 1
ATOM 1355 O O . GLN A 1 165 ? 8.908 -2.938 16.827 1.00 96.31 165 GLN A O 1
ATOM 1360 N N . GLN A 1 166 ? 10.199 -4.646 16.148 1.00 95.31 166 GLN A N 1
ATOM 1361 C CA . GLN A 1 166 ? 10.537 -5.060 17.502 1.00 95.31 166 GLN A CA 1
ATOM 1362 C C . GLN A 1 166 ? 11.599 -4.126 18.104 1.00 95.31 166 GLN A C 1
ATOM 1364 O O . GLN A 1 166 ? 12.690 -3.963 17.558 1.00 95.31 166 GLN A O 1
ATOM 1369 N N . GLN A 1 167 ? 11.294 -3.522 19.249 1.00 93.75 167 GLN A N 1
ATOM 1370 C CA . GLN A 1 167 ? 12.178 -2.641 20.007 1.00 93.75 167 GLN A CA 1
ATOM 1371 C C . GLN A 1 167 ? 12.136 -3.049 21.481 1.00 93.75 167 GLN A C 1
ATOM 1373 O O . GLN A 1 167 ? 11.079 -3.078 22.097 1.00 93.75 167 GLN A O 1
ATOM 1378 N N . ASN A 1 168 ? 13.290 -3.385 22.066 1.00 92.38 168 ASN A N 1
ATOM 1379 C CA . ASN A 1 168 ? 13.400 -3.806 23.473 1.00 92.38 168 ASN A CA 1
ATOM 1380 C C . ASN A 1 168 ? 12.465 -4.969 23.881 1.00 92.38 168 ASN A C 1
ATOM 1382 O O . ASN A 1 168 ? 12.106 -5.087 25.048 1.00 92.38 168 ASN A O 1
ATOM 1386 N N . GLY A 1 169 ? 12.110 -5.845 22.936 1.00 90.69 169 GLY A N 1
ATOM 1387 C CA . GLY A 1 169 ? 11.229 -6.993 23.175 1.00 90.69 169 GLY A CA 1
ATOM 1388 C C . GLY A 1 169 ? 9.736 -6.725 22.959 1.00 90.69 169 GLY A C 1
ATOM 1389 O O . GLY A 1 169 ? 8.972 -7.680 23.017 1.00 90.69 169 GLY A O 1
ATOM 1390 N N . GLU A 1 170 ? 9.342 -5.490 22.647 1.00 93.81 170 GLU A N 1
ATOM 1391 C CA . GLU A 1 170 ? 7.961 -5.092 22.336 1.00 93.81 170 GLU A CA 1
ATOM 1392 C C . GLU A 1 170 ? 7.846 -4.664 20.868 1.00 93.81 170 GLU A C 1
ATOM 1394 O O . GLU A 1 170 ? 8.802 -4.149 20.284 1.00 93.81 170 GLU A O 1
ATOM 1399 N N . TYR A 1 171 ? 6.686 -4.857 20.250 1.00 96.75 171 TYR A N 1
ATOM 1400 C CA . TYR A 1 171 ? 6.419 -4.361 18.903 1.00 96.75 171 TYR A CA 1
ATOM 1401 C C . TYR A 1 171 ? 5.908 -2.920 18.938 1.00 96.75 171 TYR A C 1
ATOM 1403 O O . TYR A 1 171 ? 4.841 -2.616 19.467 1.00 96.75 171 TYR A O 1
ATOM 1411 N N . VAL A 1 172 ? 6.660 -2.023 18.304 1.00 96.56 172 VAL A N 1
ATOM 1412 C CA . VAL A 1 172 ? 6.334 -0.600 18.204 1.00 96.56 172 VAL A CA 1
ATOM 1413 C C . VAL A 1 172 ? 5.806 -0.302 16.809 1.00 96.56 172 VAL A C 1
ATOM 1415 O O . VAL A 1 172 ? 6.510 -0.499 15.816 1.00 96.56 172 VAL A O 1
ATOM 1418 N N . ALA A 1 173 ? 4.576 0.213 16.738 1.00 97.25 173 ALA A N 1
ATOM 1419 C CA . ALA A 1 173 ? 4.002 0.712 15.496 1.00 97.25 173 ALA A CA 1
ATOM 1420 C C . ALA A 1 173 ? 4.404 2.171 15.243 1.00 97.25 173 ALA A C 1
ATOM 1422 O O . ALA A 1 173 ? 4.514 2.974 16.170 1.00 97.25 173 ALA A O 1
ATOM 1423 N N . SER A 1 174 ? 4.620 2.546 13.986 1.00 95.56 174 SER A N 1
ATOM 1424 C CA . SER A 1 174 ? 4.930 3.919 13.580 1.00 95.56 174 SER A CA 1
ATOM 1425 C C . SER A 1 174 ? 4.308 4.255 12.229 1.00 95.56 174 SER A C 1
ATOM 1427 O O . SER A 1 174 ? 4.229 3.404 11.349 1.00 95.56 174 SER A O 1
ATOM 1429 N N . ILE A 1 175 ? 3.906 5.513 12.050 1.00 93.94 175 ILE A N 1
ATOM 1430 C CA . ILE A 1 175 ? 3.276 6.027 10.825 1.00 93.94 175 ILE A CA 1
ATOM 1431 C C . ILE A 1 175 ? 3.923 7.339 10.384 1.00 93.94 175 ILE A C 1
ATOM 1433 O O . ILE A 1 175 ? 4.410 8.119 11.207 1.00 93.94 175 ILE A O 1
ATOM 1437 N N . VAL A 1 176 ? 3.897 7.614 9.081 1.00 89.88 176 VAL A N 1
ATOM 1438 C CA . VAL A 1 176 ? 4.310 8.904 8.507 1.00 89.88 176 VAL A CA 1
ATOM 1439 C C . VAL A 1 176 ? 3.081 9.684 8.054 1.00 89.88 176 VAL A C 1
ATOM 1441 O O . VAL A 1 176 ? 2.040 9.118 7.732 1.00 89.88 176 VAL A O 1
ATOM 1444 N N . ASN A 1 177 ? 3.178 11.012 8.013 1.00 88.69 177 ASN A N 1
ATOM 1445 C CA . ASN A 1 177 ? 2.150 11.845 7.396 1.00 88.69 177 ASN A CA 1
ATOM 1446 C C . ASN A 1 177 ? 2.238 11.798 5.862 1.00 88.69 177 ASN A C 1
ATOM 1448 O O . ASN A 1 177 ? 2.748 12.719 5.229 1.00 88.69 177 ASN A O 1
ATOM 1452 N N . HIS A 1 178 ? 1.739 10.712 5.275 1.00 86.44 178 HIS A N 1
ATOM 1453 C CA . HIS A 1 178 ? 1.652 10.519 3.824 1.00 86.44 178 HIS A CA 1
ATOM 1454 C C . HIS A 1 178 ? 0.261 10.871 3.254 1.00 86.44 178 HIS A C 1
ATOM 1456 O O . HIS A 1 178 ? 0.027 10.771 2.053 1.00 86.44 178 HIS A O 1
ATOM 1462 N N . GLY A 1 179 ? -0.687 11.306 4.095 1.00 87.50 179 GLY A N 1
ATOM 1463 C CA . GLY A 1 179 ? -2.029 11.715 3.661 1.00 87.50 179 GLY A CA 1
ATOM 1464 C C . GLY A 1 179 ? -2.982 10.570 3.287 1.00 87.50 179 GLY A C 1
ATOM 1465 O O . GLY A 1 179 ? -4.030 10.839 2.700 1.00 87.50 179 GLY A O 1
ATOM 1466 N N . ILE A 1 180 ? -2.642 9.323 3.635 1.00 92.19 180 ILE A N 1
ATOM 1467 C CA . ILE A 1 180 ? -3.534 8.152 3.537 1.00 92.19 180 ILE A CA 1
ATOM 1468 C C . ILE A 1 180 ? -3.965 7.750 4.951 1.00 92.19 180 ILE A C 1
ATOM 1470 O O . ILE A 1 180 ? -3.200 7.858 5.911 1.00 92.19 180 ILE A O 1
ATOM 1474 N N . TRP A 1 181 ? -5.212 7.320 5.085 1.00 93.44 181 TRP A N 1
ATOM 1475 C CA . TRP A 1 181 ? -5.781 6.776 6.305 1.00 93.44 181 TRP A CA 1
ATOM 1476 C C . TRP A 1 181 ? -5.576 5.270 6.328 1.00 93.44 181 TRP A C 1
ATOM 1478 O O . TRP A 1 181 ? -6.088 4.573 5.459 1.00 93.44 181 TRP A O 1
ATOM 1488 N N . VAL A 1 182 ? -4.775 4.778 7.269 1.00 95.88 182 VAL A N 1
ATOM 1489 C CA . VAL A 1 182 ? -4.462 3.351 7.345 1.00 95.88 182 VAL A CA 1
ATOM 1490 C C . VAL A 1 182 ? -5.438 2.691 8.311 1.00 95.88 182 VAL A C 1
ATOM 1492 O O . VAL A 1 182 ? -5.597 3.110 9.461 1.00 95.88 182 VAL A O 1
ATOM 1495 N N . GLU A 1 183 ? -6.110 1.664 7.812 1.00 95.69 183 GLU A N 1
ATOM 1496 C CA . GLU A 1 183 ? -7.110 0.883 8.524 1.00 95.69 183 GLU A CA 1
ATOM 1497 C C . GLU A 1 183 ? -6.641 -0.569 8.630 1.00 95.69 183 GLU A C 1
ATOM 1499 O O . GLU A 1 183 ? -6.106 -1.130 7.678 1.00 95.69 183 GLU A O 1
ATOM 1504 N N . ILE A 1 184 ? -6.868 -1.191 9.780 1.00 98.00 184 ILE A N 1
ATOM 1505 C CA . ILE A 1 184 ? -6.561 -2.591 10.057 1.00 98.00 184 ILE A CA 1
ATOM 1506 C C . ILE A 1 184 ? -7.867 -3.367 10.190 1.00 98.00 184 ILE A C 1
ATOM 1508 O O . ILE A 1 184 ? -8.731 -2.984 10.972 1.00 98.00 184 ILE A O 1
ATOM 1512 N N . VAL A 1 185 ? -7.992 -4.485 9.485 1.00 98.25 185 VAL A N 1
ATOM 1513 C CA . VAL A 1 185 ? -8.990 -5.527 9.734 1.00 98.25 185 VAL A CA 1
ATOM 1514 C C . VAL A 1 185 ? -8.307 -6.635 10.524 1.00 98.25 185 VAL A C 1
ATOM 1516 O O . VAL A 1 185 ? -7.533 -7.414 9.981 1.00 98.25 185 VAL A O 1
ATOM 1519 N N . TYR A 1 186 ? -8.567 -6.680 11.824 1.00 98.44 186 TYR A N 1
ATOM 1520 C CA . TYR A 1 186 ? -8.018 -7.678 12.735 1.00 98.44 186 TYR A CA 1
ATOM 1521 C C . TYR A 1 186 ? -8.934 -8.898 12.799 1.00 98.44 186 TYR A C 1
ATOM 1523 O O . TYR A 1 186 ? -10.107 -8.750 13.141 1.00 98.44 186 TYR A O 1
ATOM 1531 N N . THR A 1 187 ? -8.438 -10.086 12.460 1.00 98.38 187 THR A N 1
ATOM 1532 C CA . THR A 1 187 ? -9.284 -11.282 12.285 1.00 98.38 187 THR A CA 1
ATOM 1533 C C . THR A 1 187 ? -9.346 -12.176 13.520 1.00 98.38 187 THR A C 1
ATOM 1535 O O . THR A 1 187 ? -9.518 -13.384 13.390 1.00 98.38 187 THR A O 1
ATOM 1538 N N . GLU A 1 188 ? -9.195 -11.602 14.711 1.00 97.12 188 GLU A N 1
ATOM 1539 C CA . GLU A 1 188 ? -9.420 -12.302 15.974 1.00 97.12 188 GLU A CA 1
A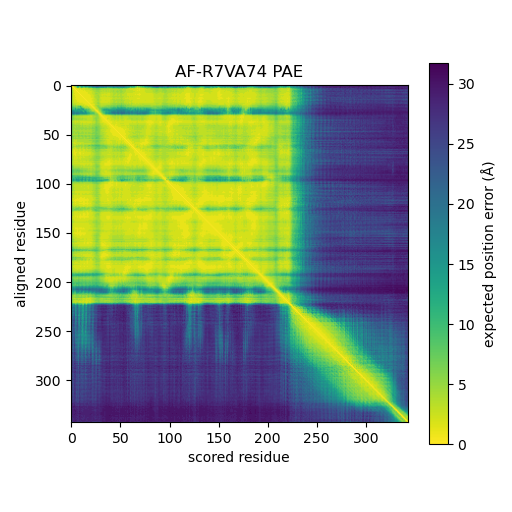TOM 1540 C C . GLU A 1 188 ? -10.311 -11.457 16.898 1.00 97.12 188 GLU A C 1
ATOM 1542 O O . GLU A 1 188 ? -10.441 -10.234 16.759 1.00 97.12 188 GLU A O 1
ATOM 1547 N N . THR A 1 189 ? -10.950 -12.117 17.859 1.00 95.62 189 THR A N 1
ATOM 1548 C CA . THR A 1 189 ? -11.739 -11.461 18.908 1.00 95.62 189 THR A CA 1
ATOM 1549 C C . THR A 1 189 ? -10.803 -10.745 19.884 1.00 95.62 189 THR A C 1
ATOM 1551 O O . THR A 1 189 ? -9.791 -11.296 20.306 1.00 95.62 189 THR A O 1
ATOM 1554 N N . VAL A 1 190 ? -11.142 -9.518 20.289 1.00 94.81 190 VAL A N 1
ATOM 1555 C CA . VAL A 1 190 ? -10.306 -8.740 21.224 1.00 94.81 190 VAL A CA 1
ATOM 1556 C C . VAL A 1 190 ? -10.812 -8.894 22.651 1.00 94.81 190 VAL A C 1
ATOM 1558 O O . VAL A 1 190 ? -11.939 -8.502 22.954 1.00 94.81 190 VAL A O 1
ATOM 1561 N N . GLU A 1 191 ? -9.969 -9.397 23.553 1.00 94.00 191 GLU A N 1
ATOM 1562 C CA . GLU A 1 191 ? -10.250 -9.397 24.992 1.00 94.00 191 GLU A CA 1
ATOM 1563 C C . GLU A 1 191 ? -10.257 -7.969 25.554 1.00 94.00 191 GLU A C 1
ATOM 1565 O O . GLU A 1 191 ? -9.299 -7.217 25.379 1.00 94.00 191 GLU A O 1
ATOM 1570 N N . ILE A 1 192 ? -11.323 -7.590 26.270 1.00 92.19 192 ILE A N 1
ATOM 1571 C CA . ILE A 1 192 ? -11.533 -6.205 26.737 1.00 92.19 192 ILE A CA 1
ATOM 1572 C C . ILE A 1 192 ? -10.880 -5.917 28.089 1.00 92.19 192 ILE A C 1
ATOM 1574 O O . ILE A 1 192 ? -10.585 -4.761 28.387 1.00 92.19 192 ILE A O 1
ATOM 1578 N N . LYS A 1 193 ? -10.632 -6.942 28.910 1.00 85.50 193 LYS A N 1
ATOM 1579 C CA . LYS A 1 193 ? -10.236 -6.801 30.323 1.00 85.50 193 LYS A CA 1
ATOM 1580 C C . LYS A 1 193 ? -9.058 -5.843 30.562 1.00 85.50 193 LYS A C 1
ATOM 1582 O O . LYS A 1 193 ? -9.039 -5.152 31.577 1.00 85.50 193 LYS A O 1
ATOM 1587 N N . ASN A 1 194 ? -8.105 -5.796 29.632 1.00 82.94 194 ASN A N 1
ATOM 1588 C CA . ASN A 1 194 ? -6.885 -4.992 29.739 1.00 82.94 194 ASN A CA 1
ATOM 1589 C C . ASN A 1 194 ? -6.839 -3.820 28.744 1.00 82.94 194 ASN A C 1
ATOM 1591 O O . ASN A 1 194 ? -5.790 -3.201 28.580 1.00 82.94 194 ASN A O 1
ATOM 1595 N N . GLN A 1 195 ? -7.951 -3.519 28.070 1.00 90.06 195 GLN A N 1
ATOM 1596 C CA . GLN A 1 195 ? -8.006 -2.481 27.043 1.00 90.06 195 GLN A CA 1
ATOM 1597 C C . GLN A 1 195 ? -8.571 -1.180 27.594 1.00 90.06 195 GLN A C 1
ATOM 1599 O O . GLN A 1 195 ? -9.379 -1.153 28.526 1.00 90.06 195 GLN A O 1
ATOM 1604 N N . LYS A 1 196 ? -8.150 -0.071 26.990 1.00 93.50 196 LYS A N 1
ATOM 1605 C CA . LYS A 1 196 ? -8.559 1.263 27.418 1.00 93.50 196 LYS A CA 1
ATOM 1606 C C . LYS A 1 196 ? -9.750 1.731 26.590 1.00 93.50 196 LYS A C 1
ATOM 1608 O O . LYS A 1 196 ? -9.7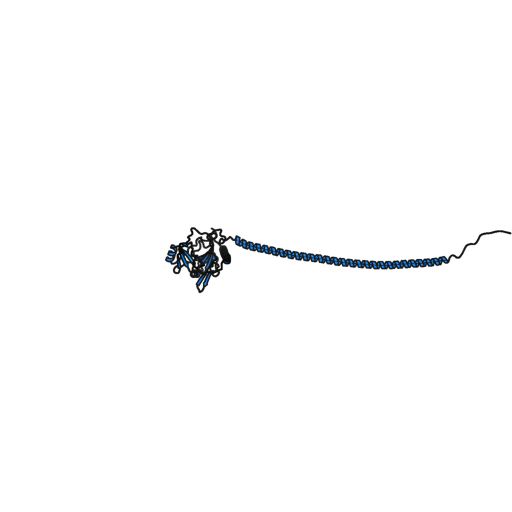45 1.651 25.367 1.00 93.50 196 LYS A O 1
ATOM 1613 N N . TRP A 1 197 ? -10.747 2.285 27.269 1.00 94.44 197 TRP A N 1
ATOM 1614 C CA . TRP A 1 197 ? -11.851 2.997 26.635 1.00 94.44 197 TRP A CA 1
ATOM 1615 C C . TRP A 1 197 ? -11.665 4.504 26.789 1.00 94.44 197 TRP A C 1
ATOM 1617 O O . TRP A 1 197 ? -11.289 4.985 27.859 1.00 94.44 197 TRP A O 1
ATOM 1627 N N . SER A 1 198 ? -11.979 5.262 25.744 1.00 93.31 198 SER A N 1
ATOM 1628 C CA . SER A 1 198 ? -12.161 6.711 25.819 1.00 93.31 198 SER A CA 1
ATOM 1629 C C . SER A 1 198 ? -13.505 7.114 25.225 1.00 93.31 198 SER A C 1
ATOM 1631 O O . SER A 1 198 ? -14.098 6.393 24.425 1.00 93.31 198 SER A O 1
ATOM 1633 N N . GLN A 1 199 ? -14.013 8.264 25.657 1.00 91.75 199 GLN A N 1
ATOM 1634 C CA . GLN A 1 199 ? -15.221 8.849 25.094 1.00 91.75 199 GLN A CA 1
ATOM 1635 C C . GLN A 1 199 ? -14.820 9.933 24.095 1.00 91.75 199 GLN A C 1
ATOM 1637 O O . GLN A 1 199 ? -14.018 10.810 24.422 1.00 91.75 199 GLN A O 1
ATOM 1642 N N . ASN A 1 200 ? -15.370 9.864 22.887 1.00 89.00 200 ASN A N 1
ATOM 1643 C CA . ASN A 1 200 ? -15.193 10.898 21.878 1.00 89.00 200 ASN A CA 1
ATOM 1644 C C . ASN A 1 200 ? -16.027 12.121 22.257 1.00 89.00 200 ASN A C 1
ATOM 1646 O O . ASN A 1 200 ? -17.148 11.995 22.765 1.00 89.00 200 ASN A O 1
ATOM 1650 N N . LYS A 1 201 ? -15.486 13.316 22.014 1.00 86.75 201 LYS A N 1
ATOM 1651 C CA . LYS A 1 201 ? -16.224 14.550 22.281 1.00 86.75 201 LYS A CA 1
ATOM 1652 C C . LYS A 1 201 ? -17.392 14.670 21.294 1.00 86.75 201 LYS A C 1
ATOM 1654 O O . LYS A 1 201 ? -17.198 14.370 20.115 1.00 86.75 201 LYS A O 1
ATOM 1659 N N . PRO A 1 202 ? -18.590 15.106 21.722 1.00 83.88 202 PRO A N 1
ATOM 1660 C CA . PRO A 1 202 ? -19.748 15.212 20.833 1.00 83.88 202 PRO A CA 1
ATOM 1661 C C . PRO A 1 202 ? -19.489 16.032 19.561 1.00 83.88 202 PRO A C 1
ATOM 1663 O O . PRO A 1 202 ? -19.982 15.676 18.495 1.00 83.88 202 PRO A O 1
ATOM 1666 N N . GLU A 1 203 ? -18.692 17.097 19.655 1.00 84.94 203 GLU A N 1
ATOM 1667 C CA . GLU A 1 203 ? -18.293 17.954 18.534 1.00 84.94 203 GLU A CA 1
ATOM 1668 C C . GLU A 1 203 ? -17.392 17.261 17.497 1.00 84.94 203 GLU A C 1
ATOM 1670 O O . GLU A 1 203 ? -17.366 17.670 16.334 1.00 84.94 203 GLU A O 1
ATOM 1675 N N . ASP A 1 204 ? -16.692 16.198 17.894 1.00 82.31 204 ASP A N 1
ATOM 1676 C CA . ASP A 1 204 ? -15.798 15.423 17.033 1.00 82.31 204 ASP A CA 1
ATOM 1677 C C . ASP A 1 204 ? -16.520 14.256 16.339 1.00 82.31 204 ASP A C 1
ATOM 1679 O O . ASP A 1 204 ? -16.000 13.681 15.376 1.00 82.31 204 ASP A O 1
ATOM 1683 N N . VAL A 1 205 ? -17.741 13.928 16.781 1.00 78.81 205 VAL A N 1
ATOM 1684 C CA . VAL A 1 205 ? -18.568 12.856 16.216 1.00 78.81 205 VAL A CA 1
ATOM 1685 C C . VAL A 1 205 ? -19.410 13.397 15.058 1.00 78.81 205 VAL A C 1
ATOM 1687 O O . VAL A 1 205 ? -20.509 13.922 15.234 1.00 78.81 205 VAL A O 1
ATOM 1690 N N . ASN A 1 206 ? -18.923 13.219 13.832 1.00 76.25 206 ASN A N 1
ATOM 1691 C CA . ASN A 1 206 ? -19.606 13.649 12.614 1.00 76.25 206 ASN A CA 1
ATOM 1692 C C . ASN A 1 206 ? -20.274 12.468 11.900 1.00 76.25 206 ASN A C 1
ATOM 1694 O O . ASN A 1 206 ? -19.769 11.959 10.894 1.00 76.25 206 ASN A O 1
ATOM 1698 N N . ARG A 1 207 ? -21.415 12.018 12.442 1.00 68.25 207 ARG A N 1
ATOM 1699 C CA . ARG A 1 207 ? -22.175 10.888 11.885 1.00 68.25 207 ARG A CA 1
ATOM 1700 C C . ARG A 1 207 ? -22.601 11.193 10.453 1.00 68.25 207 ARG A C 1
ATOM 1702 O O . ARG A 1 207 ? -23.489 12.014 10.212 1.00 68.25 207 ARG A O 1
ATOM 1709 N N . ARG A 1 208 ? -22.002 10.493 9.492 1.00 63.75 208 ARG A N 1
ATOM 1710 C CA . ARG A 1 208 ? -22.439 10.570 8.097 1.00 63.75 208 ARG A CA 1
ATOM 1711 C C . ARG A 1 208 ? -23.694 9.729 7.895 1.00 63.75 208 ARG A C 1
ATOM 1713 O O . ARG A 1 208 ? -23.823 8.643 8.451 1.00 63.75 208 ARG A O 1
ATOM 1720 N N . LYS A 1 209 ? -24.625 10.242 7.088 1.00 53.62 209 LYS A N 1
ATOM 1721 C CA . LYS A 1 209 ? -25.817 9.512 6.641 1.00 53.62 209 LYS A CA 1
ATOM 1722 C C . LYS A 1 209 ? -25.544 8.881 5.273 1.00 53.62 209 LYS A C 1
ATOM 1724 O O . LYS A 1 209 ? -25.194 9.606 4.347 1.00 53.62 209 LYS A O 1
ATOM 1729 N N . GLY A 1 210 ? -25.774 7.573 5.152 1.00 59.31 210 GLY A N 1
ATOM 1730 C CA . GLY A 1 210 ? -25.726 6.825 3.889 1.00 59.31 210 GLY A CA 1
ATOM 1731 C C . GLY A 1 210 ? -24.557 5.843 3.780 1.00 59.31 210 GLY A C 1
ATOM 1732 O O . GLY A 1 210 ? -23.573 5.952 4.508 1.00 59.31 210 GLY A O 1
ATOM 1733 N N . GLU A 1 211 ? -24.682 4.878 2.866 1.00 61.22 211 GLU A N 1
ATOM 1734 C CA . GLU A 1 211 ? -23.595 3.965 2.502 1.00 61.22 211 GLU A CA 1
ATOM 1735 C C . GLU A 1 211 ? -22.497 4.746 1.774 1.00 61.22 211 GLU A C 1
ATOM 1737 O O . GLU A 1 211 ? -22.740 5.348 0.726 1.00 61.22 211 GLU A O 1
ATOM 1742 N N . LEU A 1 212 ? -21.286 4.747 2.328 1.00 69.00 212 LEU A N 1
ATOM 1743 C CA . LEU A 1 212 ? -20.137 5.343 1.663 1.00 69.00 212 LEU A CA 1
ATOM 1744 C C . LEU A 1 212 ? -19.554 4.316 0.690 1.00 69.00 212 LEU A C 1
ATOM 1746 O O . LEU A 1 212 ? -19.056 3.270 1.103 1.00 69.00 212 LEU A O 1
ATOM 1750 N N . ARG A 1 213 ? -19.624 4.620 -0.605 1.00 74.38 213 ARG A N 1
ATOM 1751 C CA . ARG A 1 213 ? -19.069 3.776 -1.665 1.00 74.38 213 ARG A CA 1
ATOM 1752 C C . ARG A 1 213 ? -17.964 4.517 -2.395 1.00 74.38 213 ARG A C 1
ATOM 1754 O O . ARG A 1 213 ? -18.042 5.735 -2.566 1.00 74.38 213 ARG A O 1
ATOM 1761 N N . LYS A 1 214 ? -16.955 3.766 -2.831 1.00 85.38 214 LYS A N 1
ATOM 1762 C CA . LYS A 1 214 ? -15.883 4.285 -3.675 1.00 85.38 214 LYS A CA 1
ATOM 1763 C C . LYS A 1 214 ? -16.462 4.901 -4.955 1.00 85.38 214 LYS A C 1
ATOM 1765 O O . LYS A 1 214 ? -17.260 4.240 -5.619 1.00 85.38 214 LYS A O 1
ATOM 1770 N N . PRO A 1 215 ? -16.117 6.154 -5.295 1.00 85.44 215 PRO A N 1
ATOM 1771 C CA . PRO A 1 215 ? -16.592 6.780 -6.520 1.00 85.44 215 PRO A CA 1
ATOM 1772 C C . PRO A 1 215 ? -15.845 6.203 -7.728 1.00 85.44 215 PRO A C 1
ATOM 1774 O O . PRO A 1 215 ? -14.629 6.033 -7.674 1.00 85.44 215 PRO A O 1
ATOM 1777 N N . ASP A 1 216 ? -16.540 5.967 -8.840 1.00 83.94 216 ASP A N 1
ATOM 1778 C CA . ASP A 1 216 ? -15.968 5.337 -10.045 1.00 83.94 216 ASP A CA 1
ATOM 1779 C C . ASP A 1 216 ? -14.979 6.233 -10.825 1.00 83.94 216 ASP A C 1
ATOM 1781 O O . ASP A 1 216 ? -14.327 5.779 -11.766 1.00 83.94 216 ASP A O 1
ATOM 1785 N N . ASP A 1 217 ? -14.838 7.509 -10.448 1.00 84.12 217 ASP A N 1
ATOM 1786 C CA . ASP A 1 217 ? -14.081 8.531 -11.182 1.00 84.12 217 ASP A CA 1
ATOM 1787 C C . ASP A 1 217 ? -12.811 9.040 -10.474 1.00 84.12 217 ASP A C 1
ATOM 1789 O O . ASP A 1 217 ? -12.075 9.847 -11.043 1.00 84.12 217 ASP A O 1
ATOM 1793 N N . CYS A 1 218 ? -12.509 8.575 -9.257 1.00 87.31 218 CYS A N 1
ATOM 1794 C CA . CYS A 1 218 ? -11.294 8.972 -8.549 1.00 87.31 218 CYS A CA 1
ATOM 1795 C C . CYS A 1 218 ? -10.024 8.551 -9.319 1.00 87.31 218 CYS A C 1
ATOM 1797 O O . CYS A 1 218 ? -9.806 7.356 -9.521 1.00 87.31 218 CYS A O 1
ATOM 1799 N N . PRO A 1 219 ? -9.133 9.488 -9.696 1.00 84.12 219 PRO A N 1
ATOM 1800 C CA . PRO A 1 219 ? -7.923 9.168 -10.451 1.00 84.12 219 PRO A CA 1
ATOM 1801 C C . PRO A 1 219 ? -6.804 8.576 -9.584 1.00 84.12 219 PRO A C 1
ATOM 1803 O O . PRO A 1 219 ? -5.768 8.206 -10.116 1.00 84.12 219 PRO A O 1
ATOM 1806 N N . ILE A 1 220 ? -6.959 8.535 -8.259 1.00 86.56 220 ILE A N 1
ATOM 1807 C CA . ILE A 1 220 ? -5.889 8.108 -7.348 1.00 86.56 220 ILE A CA 1
ATOM 1808 C C . ILE A 1 220 ? -6.081 6.671 -6.890 1.00 86.56 220 ILE A C 1
ATOM 1810 O O . ILE A 1 220 ? -5.106 5.940 -6.868 1.00 86.56 220 ILE A O 1
ATOM 1814 N N . CYS A 1 221 ? -7.297 6.259 -6.530 1.00 87.31 221 CYS A N 1
ATOM 1815 C CA . CYS A 1 221 ? -7.530 4.930 -5.959 1.00 87.31 221 CYS A CA 1
ATOM 1816 C C . CYS A 1 221 ? -8.404 4.020 -6.812 1.00 87.31 221 CYS A C 1
ATOM 1818 O O . CYS A 1 221 ? -8.476 2.823 -6.537 1.00 87.31 221 CYS A O 1
ATOM 1820 N N . ASN A 1 222 ? -9.073 4.524 -7.853 1.00 86.31 222 ASN A N 1
ATOM 1821 C CA . ASN A 1 222 ? -9.575 3.588 -8.843 1.00 86.31 222 ASN A CA 1
ATOM 1822 C C . ASN A 1 222 ? -8.387 2.993 -9.559 1.00 86.31 222 ASN A C 1
ATOM 1824 O O . ASN A 1 222 ? -7.457 3.720 -9.919 1.00 86.31 222 ASN A O 1
ATOM 1828 N N . MET A 1 223 ? -8.478 1.691 -9.823 1.00 71.56 223 MET A N 1
ATOM 1829 C CA . MET A 1 223 ? -7.694 1.095 -10.882 1.00 71.56 223 MET A CA 1
ATOM 1830 C C . MET A 1 223 ? -7.999 1.898 -12.136 1.00 71.56 223 MET A C 1
ATOM 1832 O O . MET A 1 223 ? -9.029 1.696 -12.788 1.00 71.56 223 MET A O 1
ATOM 1836 N N . ILE A 1 224 ? -7.132 2.860 -12.447 1.00 59.03 224 ILE A N 1
ATOM 1837 C CA . ILE A 1 224 ? -7.134 3.521 -13.731 1.00 59.03 224 ILE A CA 1
ATOM 1838 C C . ILE A 1 224 ? -6.727 2.397 -14.650 1.00 59.03 224 ILE A C 1
ATOM 1840 O O . ILE A 1 224 ? -5.540 2.087 -14.763 1.00 59.03 224 ILE A O 1
ATOM 1844 N N . GLY A 1 225 ? -7.751 1.727 -15.189 1.00 48.06 225 GLY A N 1
ATOM 1845 C CA . GLY A 1 225 ? -7.617 0.397 -15.746 1.00 48.06 225 GLY A CA 1
ATOM 1846 C C . GLY A 1 225 ? -6.369 0.334 -16.589 1.00 48.06 225 GLY A C 1
ATOM 1847 O O . GLY A 1 225 ? -6.119 1.289 -17.321 1.00 48.06 225 GLY A O 1
ATOM 1848 N N . MET A 1 226 ? -5.608 -0.746 -16.426 1.00 47.56 226 MET A N 1
ATOM 1849 C CA . MET A 1 226 ? -4.533 -1.308 -17.250 1.00 47.56 226 MET A CA 1
ATOM 1850 C C . MET A 1 226 ? -4.050 -0.477 -18.460 1.00 47.56 226 MET A C 1
ATOM 1852 O O . MET A 1 226 ? -2.855 -0.383 -18.677 1.00 47.56 226 MET A O 1
ATOM 1856 N N . LYS A 1 227 ? -4.926 0.179 -19.233 1.00 45.88 227 LYS A N 1
ATOM 1857 C CA . LYS A 1 227 ? -4.661 1.315 -20.139 1.00 45.88 227 LYS A CA 1
ATOM 1858 C C . LYS A 1 227 ? -3.604 2.331 -19.682 1.00 45.88 227 LYS A C 1
ATOM 1860 O O . LYS A 1 227 ? -2.889 2.773 -20.574 1.00 45.88 227 LYS A O 1
ATOM 1865 N N . MET A 1 228 ? -3.485 2.762 -18.415 1.00 46.94 228 MET A N 1
ATOM 1866 C CA . MET A 1 228 ? -2.408 3.713 -18.040 1.00 46.94 228 MET A CA 1
ATOM 1867 C C . MET A 1 228 ? -1.041 3.028 -17.936 1.00 46.94 228 MET A C 1
ATOM 1869 O O . MET A 1 228 ? -0.076 3.512 -18.528 1.00 46.94 228 MET A O 1
ATOM 1873 N N . ILE A 1 229 ? -0.974 1.856 -17.304 1.00 53.59 229 ILE A N 1
ATOM 1874 C CA . ILE A 1 229 ? 0.252 1.051 -17.204 1.00 53.59 229 ILE A CA 1
ATOM 1875 C C . ILE A 1 229 ? 0.674 0.535 -18.592 1.00 53.59 229 ILE A C 1
ATOM 1877 O O . ILE A 1 229 ? 1.816 0.726 -19.005 1.00 53.59 229 ILE A O 1
ATOM 1881 N N . LEU A 1 230 ? -0.257 0.003 -19.390 1.00 53.16 230 LEU A N 1
ATOM 1882 C CA . LEU A 1 230 ? -0.067 -0.343 -20.806 1.00 53.16 230 LEU A CA 1
ATOM 1883 C C . LEU A 1 230 ? 0.334 0.877 -21.640 1.00 53.16 230 LEU A C 1
ATOM 1885 O O . LEU A 1 230 ? 1.160 0.737 -22.540 1.00 53.16 230 LEU A O 1
ATOM 1889 N N . LYS A 1 231 ? -0.188 2.080 -21.351 1.00 53.19 231 LYS A N 1
ATOM 1890 C CA . LYS A 1 231 ? 0.294 3.320 -21.982 1.00 53.19 231 LYS A CA 1
ATOM 1891 C C . LYS A 1 231 ? 1.734 3.613 -21.583 1.00 53.19 231 LYS A C 1
ATOM 1893 O O . LYS A 1 231 ? 2.509 3.952 -22.464 1.00 53.19 231 LYS A O 1
ATOM 1898 N N . MET A 1 232 ? 2.123 3.462 -20.319 1.00 52.94 232 MET A N 1
ATOM 1899 C CA . MET A 1 232 ? 3.500 3.699 -19.868 1.00 52.94 232 MET A CA 1
ATOM 1900 C C . MET A 1 232 ? 4.484 2.669 -20.442 1.00 52.94 232 MET A C 1
ATOM 1902 O O . MET A 1 232 ? 5.542 3.051 -20.948 1.00 52.94 232 MET A O 1
ATOM 1906 N N . ILE A 1 233 ? 4.130 1.381 -20.444 1.00 64.88 233 ILE A N 1
ATOM 1907 C CA . ILE A 1 233 ? 4.914 0.298 -21.061 1.00 64.88 233 ILE A CA 1
ATOM 1908 C C . ILE A 1 233 ? 4.983 0.494 -22.581 1.00 64.88 233 ILE A C 1
ATOM 1910 O O . ILE A 1 233 ? 6.067 0.458 -23.169 1.00 64.88 233 ILE A O 1
ATOM 1914 N N . GLY A 1 234 ? 3.844 0.776 -23.217 1.00 66.00 234 GLY A N 1
ATOM 1915 C CA . GLY A 1 234 ? 3.747 1.072 -24.643 1.00 66.00 234 GLY A CA 1
ATOM 1916 C C . GLY A 1 234 ? 4.586 2.287 -25.034 1.00 66.00 234 GLY A C 1
ATOM 1917 O O . GLY A 1 234 ? 5.335 2.232 -26.005 1.00 66.00 234 GLY A O 1
ATOM 1918 N N . MET A 1 235 ? 4.558 3.356 -24.240 1.00 67.69 235 MET A N 1
ATOM 1919 C CA . MET A 1 235 ? 5.339 4.570 -24.475 1.00 67.69 235 MET A CA 1
ATOM 1920 C C . MET A 1 235 ? 6.842 4.325 -24.274 1.00 67.69 235 MET A C 1
ATOM 1922 O O . MET A 1 235 ? 7.639 4.785 -25.093 1.00 67.69 235 MET A O 1
ATOM 1926 N N . LYS A 1 236 ? 7.244 3.511 -23.281 1.00 69.31 236 LYS A N 1
ATOM 1927 C CA . LYS A 1 236 ? 8.634 3.032 -23.129 1.00 69.31 236 LYS A CA 1
ATOM 1928 C C . LYS A 1 236 ? 9.094 2.214 -24.348 1.00 69.31 236 LYS A C 1
ATOM 1930 O O . LYS A 1 236 ? 10.217 2.409 -24.813 1.00 69.31 236 LYS A O 1
ATOM 1935 N N . MET A 1 237 ? 8.254 1.332 -24.901 1.00 67.81 237 MET A N 1
ATOM 1936 C CA . MET A 1 237 ? 8.574 0.577 -26.126 1.00 67.81 237 MET A CA 1
ATOM 1937 C C . MET A 1 237 ? 8.675 1.474 -27.363 1.00 67.81 237 MET A C 1
ATOM 1939 O O . MET A 1 237 ? 9.624 1.346 -28.137 1.00 67.81 237 MET A O 1
ATOM 1943 N N . ILE A 1 238 ? 7.732 2.402 -27.538 1.00 75.56 238 ILE A N 1
ATOM 1944 C CA . ILE A 1 238 ? 7.740 3.365 -28.646 1.00 75.56 238 ILE A CA 1
ATOM 1945 C C . ILE A 1 238 ? 9.017 4.211 -28.592 1.00 75.56 238 ILE A C 1
ATOM 1947 O O . ILE A 1 238 ? 9.684 4.375 -29.615 1.00 75.56 238 ILE A O 1
ATOM 1951 N N . LEU A 1 239 ? 9.415 4.678 -27.404 1.00 75.62 239 LEU A N 1
ATOM 1952 C CA . LEU A 1 239 ? 10.646 5.445 -27.217 1.00 75.62 239 LEU A CA 1
ATOM 1953 C C . LEU A 1 239 ? 11.890 4.628 -27.605 1.00 75.62 239 LEU A C 1
ATOM 1955 O O . LEU A 1 239 ? 12.722 5.113 -28.372 1.00 75.62 239 LEU A O 1
ATOM 1959 N N . LYS A 1 240 ? 11.987 3.363 -27.163 1.00 79.56 240 LYS A N 1
ATOM 1960 C CA . LYS A 1 240 ? 13.073 2.448 -27.571 1.00 79.56 240 LYS A CA 1
ATOM 1961 C C . LYS A 1 240 ? 13.124 2.266 -29.094 1.00 79.56 240 LYS A C 1
ATOM 1963 O O . LYS A 1 240 ? 14.204 2.317 -29.681 1.00 79.56 240 LYS A O 1
ATOM 1968 N N . MET A 1 241 ? 11.973 2.119 -29.750 1.00 75.81 241 MET A N 1
ATOM 1969 C CA . MET A 1 241 ? 11.887 1.960 -31.206 1.00 75.81 241 MET A CA 1
ATOM 1970 C C . MET A 1 241 ? 12.338 3.221 -31.966 1.00 75.81 241 MET A C 1
ATOM 1972 O O . MET A 1 241 ? 13.043 3.116 -32.973 1.00 75.81 241 MET A O 1
ATOM 1976 N N . ILE A 1 242 ? 11.990 4.415 -31.473 1.00 83.75 242 ILE A N 1
ATOM 1977 C CA . ILE A 1 242 ? 12.454 5.693 -32.038 1.00 83.75 242 ILE A CA 1
ATOM 1978 C C . ILE A 1 242 ? 13.981 5.807 -31.926 1.00 83.75 242 ILE A C 1
ATOM 1980 O O . ILE A 1 242 ? 14.641 6.132 -32.917 1.00 83.75 242 ILE A O 1
ATOM 1984 N N . VAL A 1 243 ? 14.548 5.480 -30.759 1.00 82.12 243 VAL A N 1
ATOM 1985 C CA . VAL A 1 243 ? 16.002 5.510 -30.524 1.00 82.12 243 VAL A CA 1
ATOM 1986 C C . VAL A 1 243 ? 16.734 4.544 -31.463 1.00 82.12 243 VAL A C 1
ATOM 1988 O O . VAL A 1 243 ? 17.689 4.946 -32.129 1.00 82.12 243 VAL A O 1
ATOM 1991 N N . ILE A 1 244 ? 16.250 3.305 -31.612 1.00 84.62 244 ILE A N 1
ATOM 1992 C CA . ILE A 1 244 ? 16.824 2.321 -32.550 1.00 84.62 244 ILE A CA 1
ATOM 1993 C C . ILE A 1 244 ? 16.802 2.854 -33.989 1.00 84.62 244 ILE A C 1
ATOM 1995 O O . ILE A 1 244 ? 17.806 2.772 -34.703 1.00 84.62 244 ILE A O 1
ATOM 1999 N N . LYS A 1 245 ? 15.688 3.461 -34.417 1.00 87.31 245 LYS A N 1
ATOM 2000 C CA . LYS A 1 245 ? 15.551 4.042 -35.761 1.00 87.31 245 LYS A CA 1
ATOM 2001 C C . LYS A 1 245 ? 16.544 5.189 -35.999 1.00 87.31 245 LYS A C 1
ATOM 2003 O O . LYS A 1 245 ? 17.080 5.309 -37.104 1.00 87.31 245 LYS A O 1
ATOM 2008 N N . MET A 1 246 ? 16.821 6.010 -34.982 1.00 86.50 246 MET A N 1
ATOM 2009 C CA . MET A 1 246 ? 17.836 7.071 -35.052 1.00 86.50 246 MET A CA 1
ATOM 2010 C C . MET A 1 246 ? 19.251 6.505 -35.198 1.00 86.50 246 MET A C 1
ATOM 2012 O O . MET A 1 246 ? 19.993 6.942 -36.082 1.00 86.50 246 MET A O 1
ATOM 2016 N N . ILE A 1 247 ? 19.599 5.506 -34.383 1.00 87.31 247 ILE A N 1
ATOM 2017 C CA . ILE A 1 247 ? 20.908 4.840 -34.429 1.00 87.31 247 ILE A CA 1
ATOM 2018 C C . ILE A 1 247 ? 21.129 4.197 -35.806 1.00 87.31 247 ILE A C 1
ATOM 2020 O O . ILE A 1 247 ? 22.159 4.433 -36.441 1.00 87.31 247 ILE A O 1
ATOM 2024 N N . LEU A 1 248 ? 20.135 3.471 -36.329 1.00 88.19 248 LEU A N 1
ATOM 2025 C CA . LEU A 1 248 ? 20.213 2.832 -37.647 1.00 88.19 248 LEU A CA 1
ATOM 2026 C C . LEU A 1 248 ? 20.457 3.853 -38.770 1.00 88.19 248 LEU A C 1
ATOM 2028 O O . LEU A 1 248 ? 21.300 3.638 -39.644 1.00 88.19 248 LEU A O 1
ATOM 2032 N N . LYS A 1 249 ? 19.767 5.001 -38.726 1.00 88.25 249 LYS A N 1
ATOM 2033 C CA . LYS A 1 249 ? 19.939 6.085 -39.705 1.00 88.25 249 LYS A CA 1
ATOM 2034 C C . LYS A 1 249 ? 21.352 6.678 -39.664 1.00 88.25 249 LYS A C 1
ATOM 2036 O O . LYS A 1 249 ? 21.909 6.989 -40.720 1.00 88.25 249 LYS A O 1
ATOM 2041 N N . MET A 1 250 ? 21.941 6.826 -38.475 1.00 88.94 250 MET A N 1
ATOM 2042 C CA . MET A 1 250 ? 23.324 7.295 -38.321 1.00 88.94 250 MET A CA 1
ATOM 2043 C C . MET A 1 250 ? 24.332 6.303 -38.909 1.00 88.94 250 MET A C 1
ATOM 2045 O O . MET A 1 250 ? 25.196 6.708 -39.691 1.00 88.94 250 MET A O 1
ATOM 2049 N N . ILE A 1 251 ? 24.185 5.014 -38.591 1.00 89.06 251 ILE A N 1
ATOM 2050 C CA . ILE A 1 251 ? 25.075 3.952 -39.079 1.00 89.06 251 ILE A CA 1
ATOM 2051 C C . ILE A 1 251 ? 25.019 3.863 -40.611 1.00 89.06 251 ILE A C 1
ATOM 2053 O O . ILE A 1 251 ? 26.062 3.882 -41.268 1.00 89.06 251 ILE A O 1
ATOM 2057 N N . LEU A 1 252 ? 23.819 3.863 -41.203 1.00 90.56 252 LEU A N 1
ATOM 2058 C CA . LEU A 1 252 ? 23.647 3.798 -42.659 1.00 90.56 252 LEU A CA 1
ATOM 2059 C C . LEU A 1 252 ? 24.335 4.972 -43.374 1.00 90.56 252 LEU A C 1
ATOM 2061 O O . LEU A 1 252 ? 25.020 4.782 -44.381 1.00 90.56 252 LEU A O 1
ATOM 2065 N N . LYS A 1 253 ? 24.206 6.190 -42.828 1.00 90.06 253 LYS A N 1
ATOM 2066 C CA . LYS A 1 253 ? 24.849 7.392 -43.381 1.00 90.06 253 LYS A CA 1
ATOM 2067 C C . LYS A 1 253 ? 26.379 7.297 -43.330 1.00 90.06 253 LYS A C 1
ATOM 2069 O O . LYS A 1 253 ? 27.044 7.732 -44.272 1.00 90.06 253 LYS A O 1
ATOM 2074 N N . MET A 1 254 ? 26.939 6.725 -42.262 1.00 90.62 254 MET A N 1
ATOM 2075 C CA . MET A 1 254 ? 28.382 6.488 -42.143 1.00 90.62 254 MET A CA 1
ATOM 2076 C C . MET A 1 254 ? 28.888 5.472 -43.169 1.00 90.62 254 MET A C 1
ATOM 2078 O O . MET A 1 254 ? 29.855 5.761 -43.879 1.00 90.62 254 MET A O 1
ATOM 2082 N N . ILE A 1 255 ? 28.215 4.323 -43.289 1.00 89.44 255 ILE A N 1
ATOM 2083 C CA . ILE A 1 255 ? 28.591 3.261 -44.232 1.00 89.44 255 ILE A CA 1
ATOM 2084 C C . ILE A 1 255 ? 28.541 3.787 -45.672 1.00 89.44 255 ILE A C 1
ATOM 2086 O O . ILE A 1 255 ? 29.511 3.638 -46.417 1.00 89.44 255 ILE A O 1
ATOM 2090 N N . LEU A 1 256 ? 27.466 4.490 -46.049 1.00 90.94 256 LEU A N 1
ATOM 2091 C CA . LEU A 1 256 ? 27.319 5.067 -47.389 1.00 90.94 256 LEU A CA 1
ATOM 2092 C C . LEU A 1 256 ? 28.460 6.042 -47.722 1.00 90.94 256 LEU A C 1
ATOM 2094 O O . LEU A 1 256 ? 29.037 5.987 -48.810 1.00 90.94 256 LEU A O 1
ATOM 2098 N N . LYS A 1 257 ? 28.832 6.908 -46.769 1.00 89.56 257 LYS A N 1
ATOM 2099 C CA . LYS A 1 257 ? 29.935 7.867 -46.936 1.00 89.56 257 LYS A CA 1
ATOM 2100 C C . LYS A 1 257 ? 31.282 7.162 -47.127 1.00 89.56 257 LYS A C 1
ATOM 2102 O O . LYS A 1 257 ? 32.093 7.614 -47.937 1.00 89.56 257 LYS A O 1
ATOM 2107 N N . MET A 1 258 ? 31.526 6.064 -46.408 1.00 89.31 258 MET A N 1
ATOM 2108 C CA . MET A 1 258 ? 32.741 5.258 -46.567 1.00 89.31 258 MET A CA 1
ATOM 2109 C C . MET A 1 258 ? 32.811 4.588 -47.940 1.00 89.31 258 MET A C 1
ATOM 2111 O O . MET A 1 258 ? 33.834 4.711 -48.617 1.00 89.31 258 MET A O 1
ATOM 2115 N N . ILE A 1 259 ? 31.725 3.940 -48.374 1.00 88.75 259 ILE A N 1
ATOM 2116 C CA . ILE A 1 259 ? 31.658 3.256 -49.674 1.00 88.75 259 ILE A CA 1
ATOM 2117 C C . ILE A 1 259 ? 31.880 4.257 -50.813 1.00 88.75 259 ILE A C 1
ATOM 2119 O O . ILE A 1 259 ? 32.730 4.028 -51.675 1.00 88.75 259 ILE A O 1
ATOM 2123 N N . LEU A 1 260 ? 31.199 5.410 -50.784 1.00 90.12 260 LEU A N 1
ATOM 2124 C CA . LEU A 1 260 ? 31.344 6.444 -51.813 1.00 90.12 260 LEU A CA 1
ATOM 2125 C C . LEU A 1 260 ? 32.788 6.962 -51.907 1.00 90.12 260 LEU A C 1
ATOM 2127 O O . LEU A 1 260 ? 33.344 7.075 -53.002 1.00 90.12 260 LEU A O 1
ATOM 2131 N N . LYS A 1 261 ? 33.429 7.223 -50.758 1.00 88.94 261 LYS A N 1
ATOM 2132 C CA . LYS A 1 261 ? 34.833 7.663 -50.695 1.00 88.94 261 LYS A CA 1
ATOM 2133 C C . LYS A 1 261 ? 35.782 6.619 -51.290 1.00 88.94 261 LYS A C 1
ATOM 2135 O O . LYS A 1 261 ? 36.760 6.983 -51.942 1.00 88.94 261 LYS A O 1
ATOM 2140 N N . MET A 1 262 ? 35.508 5.336 -51.066 1.00 88.44 262 MET A N 1
ATOM 2141 C CA . MET A 1 262 ? 36.324 4.234 -51.573 1.00 88.44 262 MET A CA 1
ATOM 2142 C C . MET A 1 262 ? 36.192 4.072 -53.092 1.00 88.44 262 MET A C 1
ATOM 2144 O O . MET A 1 262 ? 37.205 3.985 -53.787 1.00 88.44 262 MET A O 1
ATOM 2148 N N . ILE A 1 263 ? 34.963 4.119 -53.618 1.00 87.62 263 ILE A N 1
ATOM 2149 C CA . ILE A 1 263 ? 34.698 4.061 -55.063 1.00 87.62 263 ILE A CA 1
ATOM 2150 C C . ILE A 1 263 ? 35.383 5.231 -55.780 1.00 87.62 263 ILE A C 1
ATOM 2152 O O . ILE A 1 263 ? 36.068 5.021 -56.782 1.00 87.62 263 ILE A O 1
ATOM 2156 N N . LEU A 1 264 ? 35.274 6.449 -55.235 1.00 86.25 264 LEU A N 1
ATOM 2157 C CA . LEU A 1 264 ? 35.900 7.634 -55.821 1.00 86.25 264 LEU A CA 1
ATOM 2158 C C . LEU A 1 264 ? 37.427 7.485 -55.917 1.00 86.25 264 LEU A C 1
ATOM 2160 O O . LEU A 1 264 ? 38.005 7.742 -56.973 1.00 86.25 264 LEU A O 1
ATOM 2164 N N . LYS A 1 265 ? 38.082 7.002 -54.851 1.00 86.50 265 LYS A N 1
ATOM 2165 C CA . LYS A 1 265 ? 39.531 6.729 -54.862 1.00 86.50 265 LYS A CA 1
ATOM 2166 C C . LYS A 1 265 ? 39.921 5.728 -55.952 1.00 86.50 265 LYS A C 1
ATOM 2168 O O . LYS A 1 265 ? 40.918 5.935 -56.641 1.00 86.50 265 LYS A O 1
ATOM 2173 N N . MET A 1 266 ? 39.137 4.667 -56.131 1.00 82.69 266 MET A N 1
ATOM 2174 C CA . MET A 1 266 ? 39.412 3.638 -57.136 1.00 82.69 266 MET A CA 1
ATOM 2175 C C . MET A 1 266 ? 39.320 4.186 -58.570 1.00 82.69 266 MET A C 1
ATOM 2177 O O . MET A 1 266 ? 40.152 3.847 -59.413 1.00 82.69 266 MET A O 1
ATOM 2181 N N . ILE A 1 267 ? 38.349 5.064 -58.845 1.00 86.88 267 ILE A N 1
ATOM 2182 C CA . ILE A 1 267 ? 38.206 5.728 -60.151 1.00 86.88 267 ILE A CA 1
ATOM 2183 C C . ILE A 1 267 ? 39.410 6.637 -60.429 1.00 86.88 267 ILE A C 1
ATOM 2185 O O . ILE A 1 267 ? 40.012 6.543 -61.501 1.00 86.88 267 ILE A O 1
ATOM 2189 N N . VAL A 1 268 ? 39.811 7.457 -59.450 1.00 83.81 268 VAL A N 1
ATOM 2190 C CA . VAL A 1 268 ? 40.966 8.364 -59.579 1.00 83.81 268 VAL A CA 1
ATOM 2191 C C . VAL A 1 268 ? 42.255 7.584 -59.864 1.00 83.81 268 VAL A C 1
ATOM 2193 O O . VAL A 1 268 ? 42.998 7.944 -60.777 1.00 83.81 268 VAL A O 1
ATOM 2196 N N . MET A 1 269 ? 42.496 6.466 -59.170 1.00 80.25 269 MET A N 1
ATOM 2197 C CA . MET A 1 269 ? 43.677 5.625 -59.417 1.00 80.25 269 MET A CA 1
ATOM 2198 C C . MET A 1 269 ? 43.713 5.054 -60.840 1.00 80.25 269 MET A C 1
ATOM 2200 O O . MET A 1 269 ? 44.765 5.067 -61.483 1.00 80.25 269 MET A O 1
ATOM 2204 N N . LYS A 1 270 ? 42.565 4.611 -61.377 1.00 83.50 270 LYS A N 1
ATOM 2205 C CA . LYS A 1 270 ? 42.475 4.147 -62.773 1.00 83.50 270 LYS A CA 1
ATOM 2206 C C . LYS A 1 270 ? 42.783 5.268 -63.772 1.00 83.50 270 LYS A C 1
ATOM 2208 O O . LYS A 1 270 ? 43.416 5.003 -64.794 1.00 83.50 270 LYS A O 1
ATOM 2213 N N . MET A 1 271 ? 42.361 6.504 -63.494 1.00 80.12 271 MET A N 1
ATOM 2214 C CA . MET A 1 271 ? 42.664 7.658 -64.352 1.00 80.12 271 MET A CA 1
ATOM 2215 C C . MET A 1 271 ? 44.158 7.988 -64.369 1.00 80.12 271 MET A C 1
ATOM 2217 O O . MET A 1 271 ? 44.730 8.162 -65.445 1.00 80.12 271 MET A O 1
ATOM 2221 N N . ILE A 1 272 ? 44.799 8.012 -63.198 1.00 83.25 272 ILE A N 1
ATOM 2222 C CA . ILE A 1 272 ? 46.243 8.258 -63.081 1.00 83.25 272 ILE A CA 1
ATOM 2223 C C . ILE A 1 272 ? 47.028 7.207 -63.877 1.00 83.25 272 ILE A C 1
ATOM 2225 O O . ILE A 1 272 ? 47.923 7.560 -64.646 1.00 83.25 272 ILE A O 1
ATOM 2229 N N . LEU A 1 273 ? 46.649 5.928 -63.771 1.00 77.38 273 LEU A N 1
ATOM 2230 C CA . LEU A 1 273 ? 47.312 4.845 -64.498 1.00 77.38 273 LEU A CA 1
ATOM 2231 C C . LEU A 1 273 ? 47.214 5.020 -66.023 1.00 77.38 273 LEU A C 1
ATOM 2233 O O . LEU A 1 273 ? 48.221 4.898 -66.721 1.00 77.38 273 LEU A O 1
ATOM 2237 N N . LYS A 1 274 ? 46.030 5.373 -66.547 1.00 82.56 274 LYS A N 1
ATOM 2238 C CA . LYS A 1 274 ? 45.850 5.657 -67.984 1.00 82.56 274 LYS A CA 1
ATOM 2239 C C . LYS A 1 274 ? 46.744 6.807 -68.455 1.00 82.56 274 LYS A C 1
ATOM 2241 O O . LYS A 1 274 ? 47.360 6.705 -69.513 1.00 82.56 274 LYS A O 1
ATOM 2246 N N . MET A 1 275 ? 46.854 7.874 -67.662 1.00 74.75 275 MET A N 1
ATOM 2247 C CA . MET A 1 275 ? 47.683 9.038 -67.989 1.00 74.75 275 MET A CA 1
ATOM 2248 C C . MET A 1 275 ? 49.179 8.685 -68.071 1.00 74.75 275 MET A C 1
ATOM 2250 O O . MET A 1 275 ? 49.877 9.156 -68.971 1.00 74.75 275 MET A O 1
ATOM 2254 N N . ILE A 1 276 ? 49.666 7.809 -67.184 1.00 83.69 276 ILE A N 1
ATOM 2255 C CA . ILE A 1 276 ? 51.052 7.314 -67.211 1.00 83.69 276 ILE A CA 1
ATOM 2256 C C . ILE A 1 276 ? 51.321 6.505 -68.489 1.00 83.69 276 ILE A C 1
ATOM 2258 O O . ILE A 1 276 ? 52.318 6.754 -69.169 1.00 83.69 276 ILE A O 1
ATOM 2262 N N . VAL A 1 277 ? 50.421 5.585 -68.858 1.00 77.94 277 VAL A N 1
ATOM 2263 C CA . VAL A 1 277 ? 50.569 4.753 -70.068 1.00 77.94 277 VAL A CA 1
ATOM 2264 C C . VAL A 1 277 ? 50.594 5.612 -71.337 1.00 77.94 277 VAL A C 1
ATOM 2266 O O . VAL A 1 277 ? 51.466 5.427 -72.187 1.00 77.94 277 VAL A O 1
ATOM 2269 N N . ILE A 1 278 ? 49.704 6.605 -71.448 1.00 79.38 278 ILE A N 1
ATOM 2270 C CA . ILE A 1 278 ? 49.676 7.540 -72.588 1.00 79.38 278 ILE A CA 1
ATOM 2271 C C . ILE A 1 278 ? 51.013 8.285 -72.716 1.00 79.38 278 ILE A C 1
ATOM 2273 O O . ILE A 1 278 ? 51.577 8.374 -73.810 1.00 79.38 278 ILE A O 1
ATOM 2277 N N . LYS A 1 279 ? 51.567 8.767 -71.594 1.00 81.88 279 LYS A N 1
ATOM 2278 C CA . LYS A 1 279 ? 52.867 9.455 -71.567 1.00 81.88 279 LYS A CA 1
ATOM 2279 C C . LYS A 1 279 ? 54.012 8.548 -72.038 1.00 81.88 279 LYS A C 1
ATOM 2281 O O . LYS A 1 279 ? 54.907 9.017 -72.741 1.00 81.88 279 LYS A O 1
ATOM 2286 N N . MET A 1 280 ? 53.980 7.257 -71.695 1.00 76.31 280 MET A N 1
ATOM 2287 C CA . MET A 1 280 ? 54.974 6.280 -72.162 1.00 76.31 280 MET A CA 1
ATOM 2288 C C . MET A 1 280 ? 54.895 6.040 -73.675 1.00 76.31 280 MET A C 1
ATOM 2290 O O . MET A 1 280 ? 55.929 6.055 -74.346 1.00 76.31 280 MET A O 1
ATOM 2294 N N . ILE A 1 281 ? 53.688 5.869 -74.222 1.00 78.88 281 ILE A N 1
ATOM 2295 C CA . ILE A 1 281 ? 53.480 5.651 -75.663 1.00 78.88 281 ILE A CA 1
ATOM 2296 C C . ILE A 1 281 ? 53.979 6.858 -76.471 1.00 78.88 281 ILE A C 1
ATOM 2298 O O . ILE A 1 281 ? 54.727 6.686 -77.436 1.00 78.88 281 ILE A O 1
ATOM 2302 N N . LEU A 1 282 ? 53.648 8.082 -76.042 1.00 64.62 282 LEU A N 1
ATOM 2303 C CA . LEU A 1 282 ? 54.115 9.320 -76.683 1.00 64.62 282 LEU A CA 1
ATOM 2304 C C . LEU A 1 282 ? 55.647 9.405 -76.745 1.00 64.62 282 LEU A C 1
ATOM 2306 O O . LEU A 1 282 ? 56.208 9.753 -77.786 1.00 64.62 282 LEU A O 1
ATOM 2310 N N . LYS A 1 283 ? 56.336 9.028 -75.660 1.00 78.19 283 LYS A N 1
ATOM 2311 C CA . LYS A 1 283 ? 57.807 9.014 -75.609 1.00 78.19 283 LYS A CA 1
ATOM 2312 C C . LYS A 1 283 ? 58.406 8.021 -76.614 1.00 78.19 283 LYS A C 1
ATOM 2314 O O . LYS A 1 283 ? 59.405 8.326 -77.264 1.00 78.19 283 LYS A O 1
ATOM 2319 N N . MET A 1 284 ? 57.776 6.857 -76.778 1.00 70.25 284 MET A N 1
ATOM 2320 C CA . MET A 1 284 ? 58.215 5.814 -77.710 1.00 70.25 284 MET A CA 1
ATOM 2321 C C . MET A 1 284 ? 58.045 6.232 -79.179 1.00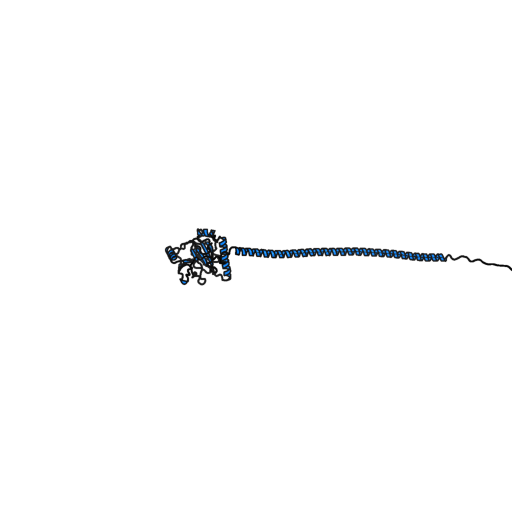 70.25 284 MET A C 1
ATOM 2323 O O . MET A 1 284 ? 58.951 6.031 -79.991 1.00 70.25 284 MET A O 1
ATOM 2327 N N . ILE A 1 285 ? 56.920 6.872 -79.518 1.00 77.88 285 ILE A N 1
ATOM 2328 C CA . ILE A 1 285 ? 56.676 7.423 -80.861 1.00 77.88 285 ILE A CA 1
ATOM 2329 C C . ILE A 1 285 ? 57.691 8.529 -81.179 1.00 77.88 285 ILE A C 1
ATOM 2331 O O . ILE A 1 285 ? 58.283 8.519 -82.262 1.00 77.88 285 ILE A O 1
ATOM 2335 N N . GLY A 1 286 ? 57.949 9.432 -80.224 1.00 72.69 286 GLY A N 1
ATOM 2336 C CA . GLY A 1 286 ? 58.939 10.502 -80.368 1.00 72.69 286 GLY A CA 1
ATOM 2337 C C . GLY A 1 286 ? 60.330 9.977 -80.741 1.00 72.69 286 GLY A C 1
ATOM 2338 O O . GLY A 1 286 ? 60.928 10.448 -81.708 1.00 72.69 286 GLY A O 1
ATOM 2339 N N . MET A 1 287 ? 60.809 8.930 -80.061 1.00 70.88 287 MET A N 1
ATOM 2340 C CA . MET A 1 287 ? 62.103 8.304 -80.372 1.00 70.88 287 MET A CA 1
ATOM 2341 C C . MET A 1 287 ? 62.156 7.707 -81.782 1.00 70.88 287 MET A C 1
ATOM 2343 O O . MET A 1 287 ? 63.160 7.854 -82.482 1.00 70.88 287 MET A O 1
ATOM 2347 N N . LYS A 1 288 ? 61.066 7.077 -82.236 1.00 75.81 288 LYS A N 1
ATOM 2348 C CA . LYS A 1 288 ? 60.990 6.485 -83.579 1.00 75.81 288 LYS A CA 1
ATOM 2349 C C . LYS A 1 288 ? 61.054 7.553 -84.678 1.00 75.81 288 LYS A C 1
ATOM 2351 O O . LYS A 1 288 ? 61.675 7.319 -85.714 1.00 75.81 288 LYS A O 1
ATOM 2356 N N . MET A 1 289 ? 60.451 8.725 -84.457 1.00 70.44 289 MET A N 1
ATOM 2357 C CA . MET A 1 289 ? 60.539 9.856 -85.391 1.00 70.44 289 MET A CA 1
ATOM 2358 C C . MET A 1 289 ? 61.944 10.453 -85.450 1.00 70.44 289 MET A C 1
ATOM 2360 O O . MET A 1 289 ? 62.452 10.691 -86.545 1.00 70.44 289 MET A O 1
ATOM 2364 N N . ILE A 1 290 ? 62.593 10.644 -84.297 1.00 75.12 290 ILE A N 1
ATOM 2365 C CA . ILE A 1 290 ? 63.972 11.150 -84.233 1.00 75.12 290 ILE A CA 1
ATOM 2366 C C . ILE A 1 290 ? 64.912 10.219 -85.010 1.00 75.12 290 ILE A C 1
ATOM 2368 O O . ILE A 1 290 ? 65.691 10.688 -85.838 1.00 75.12 290 ILE A O 1
ATOM 2372 N N . LEU A 1 291 ? 64.784 8.900 -84.819 1.00 68.19 291 LEU A N 1
ATOM 2373 C CA . LEU A 1 291 ? 65.596 7.909 -85.526 1.00 68.19 291 LEU A CA 1
ATOM 2374 C C . LEU A 1 291 ? 65.400 7.981 -87.050 1.00 68.19 291 LEU A C 1
ATOM 2376 O O . LEU A 1 291 ? 66.377 8.023 -87.796 1.00 68.19 291 LEU A O 1
ATOM 2380 N N . LYS A 1 292 ? 64.147 8.068 -87.523 1.00 80.12 292 LYS A N 1
ATOM 2381 C CA . LYS A 1 292 ? 63.846 8.247 -88.955 1.00 80.12 292 LYS A CA 1
ATOM 2382 C C . LYS A 1 292 ? 64.465 9.529 -89.517 1.00 80.12 292 LYS A C 1
ATOM 2384 O O . LYS A 1 292 ? 65.025 9.505 -90.608 1.00 80.12 292 LYS A O 1
ATOM 2389 N N . MET A 1 293 ? 64.401 10.632 -88.772 1.00 72.50 293 MET A N 1
ATOM 2390 C CA . MET A 1 293 ? 64.961 11.919 -89.193 1.00 72.50 293 MET A CA 1
ATOM 2391 C C . MET A 1 293 ? 66.494 11.876 -89.309 1.00 72.50 293 MET A C 1
ATOM 2393 O O . MET A 1 293 ? 67.056 12.461 -90.236 1.00 72.50 293 MET A O 1
ATOM 2397 N N . ILE A 1 294 ? 67.172 11.148 -88.414 1.00 80.69 294 ILE A N 1
ATOM 2398 C CA . ILE A 1 294 ? 68.621 10.903 -88.496 1.00 80.69 294 ILE A CA 1
ATOM 2399 C C . ILE A 1 294 ? 68.964 10.103 -89.763 1.00 80.69 294 ILE A C 1
ATOM 2401 O O . ILE A 1 294 ? 69.859 10.502 -90.508 1.00 80.69 294 ILE A O 1
ATOM 2405 N N . VAL A 1 295 ? 68.223 9.026 -90.053 1.00 75.88 295 VAL A N 1
ATOM 2406 C CA . VAL A 1 295 ? 68.436 8.199 -91.258 1.00 75.88 295 VAL A CA 1
ATOM 2407 C C . VAL A 1 295 ? 68.210 9.008 -92.541 1.00 75.88 295 VAL A C 1
ATOM 2409 O O . VAL A 1 295 ? 69.043 8.962 -93.445 1.00 75.88 295 VAL A O 1
ATOM 2412 N N . ILE A 1 296 ? 67.144 9.813 -92.613 1.00 80.12 296 ILE A N 1
ATOM 2413 C CA . ILE A 1 296 ? 66.878 10.692 -93.767 1.00 80.12 296 ILE A CA 1
ATOM 2414 C C . ILE A 1 296 ? 68.029 11.687 -93.972 1.00 80.12 296 ILE A C 1
ATOM 2416 O O . ILE A 1 296 ? 68.501 11.849 -95.097 1.00 80.12 296 ILE A O 1
ATOM 2420 N N . LYS A 1 297 ? 68.536 12.313 -92.897 1.00 82.31 297 LYS A N 1
ATOM 2421 C CA . LYS A 1 297 ? 69.704 13.209 -92.975 1.00 82.31 297 LYS A CA 1
ATOM 2422 C C . LYS A 1 297 ? 70.948 12.497 -93.515 1.00 82.31 297 LYS A C 1
ATOM 2424 O O . LYS A 1 297 ? 71.683 13.090 -94.305 1.00 82.31 297 LYS A O 1
ATOM 2429 N N . MET A 1 298 ? 71.186 11.245 -93.116 1.00 79.12 298 MET A N 1
ATOM 2430 C CA . MET A 1 298 ? 72.300 10.445 -93.640 1.00 79.12 298 MET A CA 1
ATOM 2431 C C . MET A 1 298 ? 72.159 10.179 -95.142 1.00 79.12 298 MET A C 1
ATOM 2433 O O . MET A 1 298 ? 73.112 10.409 -95.888 1.00 79.12 298 MET A O 1
ATOM 2437 N N . ILE A 1 299 ? 70.973 9.754 -95.589 1.00 82.56 299 ILE A N 1
ATOM 2438 C CA . ILE A 1 299 ? 70.692 9.487 -97.008 1.00 82.56 299 ILE A CA 1
ATOM 2439 C C . ILE A 1 299 ? 70.866 10.765 -97.840 1.00 82.56 299 ILE A C 1
ATOM 2441 O O . ILE A 1 299 ? 71.553 10.744 -98.861 1.00 82.56 299 ILE A O 1
ATOM 2445 N N . LEU A 1 300 ? 70.327 11.899 -97.378 1.00 79.56 300 LEU A N 1
ATOM 2446 C CA . LEU A 1 300 ? 70.453 13.186 -98.069 1.00 79.56 300 LEU A CA 1
ATOM 2447 C C . LEU A 1 300 ? 71.926 13.593 -98.250 1.00 79.56 300 LEU A C 1
ATOM 2449 O O . LEU A 1 300 ? 72.329 14.019 -99.331 1.00 79.56 300 LEU A O 1
ATOM 2453 N N . LYS A 1 301 ? 72.752 13.403 -97.211 1.00 84.12 301 LYS A N 1
ATOM 2454 C CA . LYS A 1 301 ? 74.196 13.684 -97.258 1.00 84.12 301 LYS A CA 1
ATOM 2455 C C . LYS A 1 301 ? 74.924 12.799 -98.277 1.00 84.12 301 LYS A C 1
ATOM 2457 O O . LYS A 1 301 ? 75.834 13.279 -98.953 1.00 84.12 301 LYS A O 1
ATOM 2462 N N . MET A 1 302 ? 74.530 11.529 -98.409 1.00 82.31 302 MET A N 1
ATOM 2463 C CA . MET A 1 302 ? 75.079 10.623 -99.426 1.00 82.31 302 MET A CA 1
ATOM 2464 C C . MET A 1 302 ? 74.706 11.053 -100.848 1.00 82.31 302 MET A C 1
ATOM 2466 O O . MET A 1 302 ? 75.593 11.138 -101.698 1.00 82.31 302 MET A O 1
ATOM 2470 N N . ILE A 1 303 ? 73.430 11.371 -101.095 1.00 83.88 303 ILE A N 1
ATOM 2471 C CA . ILE A 1 303 ? 72.950 11.820 -102.412 1.00 83.88 303 ILE A CA 1
ATOM 2472 C C . ILE A 1 303 ? 73.661 13.114 -102.825 1.00 83.88 303 ILE A C 1
ATOM 2474 O O . ILE A 1 303 ? 74.176 13.199 -103.938 1.00 83.88 303 ILE A O 1
ATOM 2478 N N . LEU A 1 304 ? 73.778 14.091 -101.918 1.00 80.81 304 LEU A N 1
ATOM 2479 C CA . LEU A 1 304 ? 74.485 15.345 -102.190 1.00 80.81 304 LEU A CA 1
ATOM 2480 C C . LEU A 1 304 ? 75.950 15.095 -102.586 1.00 80.81 304 LEU A C 1
ATOM 2482 O O . LEU A 1 304 ? 76.445 15.678 -103.550 1.00 80.81 304 LEU A O 1
ATOM 2486 N N . LYS A 1 305 ? 76.632 14.180 -101.883 1.00 85.00 305 LYS A N 1
ATOM 2487 C CA . LYS A 1 305 ? 78.017 13.793 -102.188 1.00 85.00 305 LYS A CA 1
ATOM 2488 C C . LYS A 1 305 ? 78.143 13.131 -103.568 1.00 85.00 305 LYS A C 1
ATOM 2490 O O . LYS A 1 305 ? 79.131 13.371 -104.258 1.00 85.00 305 LYS A O 1
ATOM 2495 N N . MET A 1 306 ? 77.163 12.320 -103.976 1.00 82.25 306 MET A N 1
ATOM 2496 C CA . MET A 1 306 ? 77.113 11.721 -105.317 1.00 82.25 306 MET A CA 1
ATOM 2497 C C . MET A 1 306 ? 76.893 12.766 -106.412 1.00 82.25 306 MET A C 1
ATOM 2499 O O . MET A 1 306 ? 77.643 12.779 -107.386 1.00 82.25 306 MET A O 1
ATOM 2503 N N . ILE A 1 307 ? 75.911 13.656 -106.244 1.00 84.44 307 ILE A N 1
ATOM 2504 C CA . ILE A 1 307 ? 75.623 14.722 -107.215 1.00 84.44 307 ILE A CA 1
ATOM 2505 C C . ILE A 1 307 ? 76.857 15.614 -107.394 1.00 84.44 307 ILE A C 1
ATOM 2507 O O . ILE A 1 307 ? 77.249 15.888 -108.526 1.00 84.44 307 ILE A O 1
ATOM 2511 N N . LEU A 1 308 ? 77.526 15.994 -106.298 1.00 79.81 308 LEU A N 1
ATOM 2512 C CA . LEU A 1 308 ? 78.747 16.800 -106.351 1.00 79.81 308 LEU A CA 1
ATOM 2513 C C . LEU A 1 308 ? 79.863 16.102 -107.146 1.00 79.81 308 LEU A C 1
ATOM 2515 O O . LEU A 1 308 ? 80.463 16.715 -108.025 1.00 79.81 308 LEU A O 1
ATOM 2519 N N . LYS A 1 309 ? 80.101 14.804 -106.897 1.00 81.75 309 LYS A N 1
ATOM 2520 C CA . LYS A 1 309 ? 81.061 14.006 -107.682 1.00 81.75 309 LYS A CA 1
ATOM 2521 C C . LYS A 1 309 ? 80.717 13.989 -109.173 1.00 81.75 309 LYS A C 1
ATOM 2523 O O . LYS A 1 309 ? 81.613 14.090 -110.004 1.00 81.75 309 LYS A O 1
ATOM 2528 N N . MET A 1 310 ? 79.435 13.870 -109.507 1.00 80.25 310 MET A N 1
ATOM 2529 C CA . MET A 1 310 ? 78.962 13.811 -11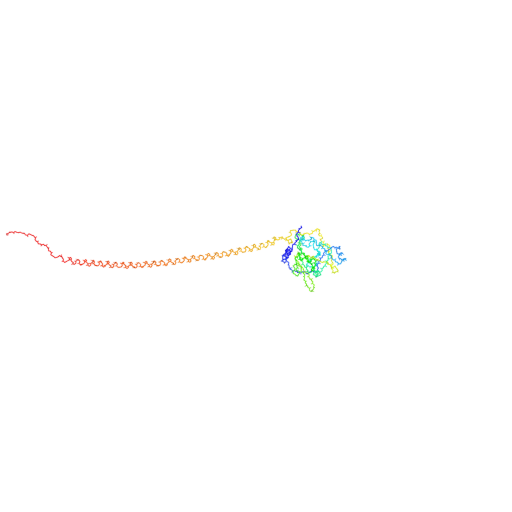0.890 1.00 80.25 310 MET A CA 1
ATOM 2530 C C . MET A 1 310 ? 79.141 15.151 -111.621 1.00 80.25 310 MET A C 1
ATOM 2532 O O . MET A 1 310 ? 79.535 15.165 -112.786 1.00 80.25 310 MET A O 1
ATOM 2536 N N . ILE A 1 311 ? 78.910 16.275 -110.931 1.00 83.62 311 ILE A N 1
ATOM 2537 C CA . ILE A 1 311 ? 79.173 17.625 -111.457 1.00 83.62 311 ILE A CA 1
ATOM 2538 C C . ILE A 1 311 ? 80.673 17.818 -111.714 1.00 83.62 311 ILE A C 1
ATOM 2540 O O . ILE A 1 311 ? 81.041 18.248 -112.806 1.00 83.62 311 ILE A O 1
ATOM 2544 N N . VAL A 1 312 ? 81.540 17.440 -110.764 1.00 79.12 312 VAL A N 1
ATOM 2545 C CA . VAL A 1 312 ? 83.004 17.534 -110.930 1.00 79.12 312 VAL A CA 1
ATOM 2546 C C . VAL A 1 312 ? 83.485 16.666 -112.098 1.00 79.12 312 VAL A C 1
ATOM 2548 O O . VAL A 1 312 ? 84.238 17.148 -112.938 1.00 79.12 312 VAL A O 1
ATOM 2551 N N . MET A 1 313 ? 82.995 15.427 -112.224 1.00 76.88 313 MET A N 1
ATOM 2552 C CA . MET A 1 313 ? 83.310 14.567 -113.375 1.00 76.88 313 MET A CA 1
ATOM 2553 C C . MET A 1 313 ? 82.876 15.183 -114.709 1.00 76.88 313 MET A C 1
ATOM 2555 O O . MET A 1 313 ? 83.632 15.137 -115.674 1.00 76.88 313 MET A O 1
ATOM 2559 N N . LYS A 1 314 ? 81.685 15.796 -114.772 1.00 79.62 314 LYS A N 1
ATOM 2560 C CA . LYS A 1 314 ? 81.230 16.516 -115.973 1.00 79.62 314 LYS A CA 1
ATOM 2561 C C . LYS A 1 314 ? 82.126 17.706 -116.317 1.00 79.62 314 LYS A C 1
ATOM 2563 O O . LYS A 1 314 ? 82.352 17.954 -117.497 1.00 79.62 314 LYS A O 1
ATOM 2568 N N . MET A 1 315 ? 82.618 18.440 -115.317 1.00 79.19 315 MET A N 1
ATOM 2569 C CA . MET A 1 315 ? 83.563 19.542 -115.537 1.00 79.19 315 MET A CA 1
ATOM 2570 C C . MET A 1 315 ? 84.892 19.037 -116.102 1.00 79.19 315 MET A C 1
ATOM 2572 O O . MET A 1 315 ? 85.375 19.597 -117.081 1.00 79.19 315 MET A O 1
ATOM 2576 N N . ILE A 1 316 ? 85.434 17.950 -115.544 1.00 77.94 316 ILE A N 1
ATOM 2577 C CA . ILE A 1 316 ? 86.657 17.310 -116.051 1.00 77.94 316 ILE A CA 1
ATOM 2578 C C . ILE A 1 316 ? 86.451 16.825 -117.493 1.00 77.94 316 ILE A C 1
ATOM 2580 O O . ILE A 1 316 ? 87.283 17.101 -118.350 1.00 77.94 316 ILE A O 1
ATOM 2584 N N . LEU A 1 317 ? 85.319 16.179 -117.797 1.00 73.69 317 LEU A N 1
ATOM 2585 C CA . LEU A 1 317 ? 85.004 15.716 -119.152 1.00 73.69 317 LEU A CA 1
ATOM 2586 C C . LEU A 1 317 ? 84.921 16.877 -120.155 1.00 73.69 317 LEU A C 1
ATOM 2588 O O . LEU A 1 317 ? 85.458 16.768 -121.251 1.00 73.69 317 LEU A O 1
ATOM 2592 N N . LYS A 1 318 ? 84.300 18.004 -119.770 1.00 75.69 318 LYS A N 1
ATOM 2593 C CA . LYS A 1 318 ? 84.275 19.226 -120.593 1.00 75.69 318 LYS A CA 1
ATOM 2594 C C . LYS A 1 318 ? 85.672 19.801 -120.836 1.00 75.69 318 LYS A C 1
ATOM 2596 O O . LYS A 1 318 ? 85.915 20.296 -121.928 1.00 75.69 318 LYS A O 1
ATOM 2601 N N . MET A 1 319 ? 86.570 19.752 -119.850 1.00 71.94 319 MET A N 1
ATOM 2602 C CA . MET A 1 319 ? 87.962 20.176 -120.044 1.00 71.94 319 MET A CA 1
ATOM 2603 C C . MET A 1 319 ? 88.709 19.258 -121.020 1.00 71.94 319 MET A C 1
ATOM 2605 O O . MET A 1 319 ? 89.390 19.765 -121.900 1.00 71.94 319 MET A O 1
ATOM 2609 N N . ILE A 1 320 ? 88.544 17.934 -120.908 1.00 70.69 320 ILE A N 1
ATOM 2610 C CA . ILE A 1 320 ? 89.188 16.961 -121.811 1.00 70.69 320 ILE A CA 1
ATOM 2611 C C . ILE A 1 320 ? 88.677 17.113 -123.253 1.00 70.69 320 ILE A C 1
ATOM 2613 O O . ILE A 1 320 ? 89.484 17.114 -124.175 1.00 70.69 320 ILE A O 1
ATOM 2617 N N . LEU A 1 321 ? 87.366 17.301 -123.452 1.00 60.91 321 LEU A N 1
ATOM 2618 C CA . LEU A 1 321 ? 86.774 17.540 -124.780 1.00 60.91 321 LEU A CA 1
ATOM 2619 C C . LEU A 1 321 ? 87.304 18.825 -125.426 1.00 60.91 321 LEU A C 1
ATOM 2621 O O . LEU A 1 321 ? 87.597 18.845 -126.615 1.00 60.91 321 LEU A O 1
ATOM 2625 N N . LYS A 1 322 ? 87.510 19.875 -124.623 1.00 59.84 322 LYS A N 1
ATOM 2626 C CA . LYS A 1 322 ? 88.096 21.128 -125.104 1.00 59.84 322 LYS A CA 1
ATOM 2627 C C . LYS A 1 322 ? 89.559 20.962 -125.531 1.00 59.84 322 LYS A C 1
ATOM 2629 O O . LYS A 1 322 ? 89.982 21.591 -126.484 1.00 59.84 322 LYS A O 1
ATOM 2634 N N . MET A 1 323 ? 90.301 20.062 -124.881 1.00 60.94 323 MET A N 1
ATOM 2635 C CA . MET A 1 323 ? 91.654 19.695 -125.313 1.00 60.94 323 MET A CA 1
ATOM 2636 C C .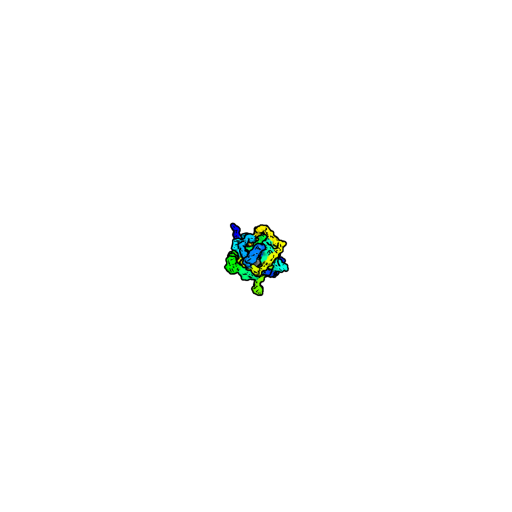 MET A 1 323 ? 91.680 18.832 -126.583 1.00 60.94 323 MET A C 1
ATOM 2638 O O . MET A 1 323 ? 92.732 18.718 -127.188 1.00 60.94 323 MET A O 1
ATOM 2642 N N . THR A 1 324 ? 90.563 18.213 -126.986 1.00 57.25 324 THR A N 1
ATOM 2643 C CA . THR A 1 324 ? 90.493 17.394 -128.213 1.00 57.25 324 THR A CA 1
ATOM 2644 C C . THR A 1 324 ? 90.003 18.184 -129.433 1.00 57.25 324 THR A C 1
ATOM 2646 O O . THR A 1 324 ? 90.293 17.783 -130.554 1.00 57.25 324 THR A O 1
ATOM 2649 N N . GLU A 1 325 ? 89.301 19.308 -129.240 1.00 54.69 325 GLU A N 1
ATOM 2650 C CA . GLU A 1 325 ? 88.921 20.235 -130.324 1.00 54.69 325 GLU A CA 1
ATOM 2651 C C . GLU A 1 325 ? 90.073 21.162 -130.761 1.00 54.69 325 GLU A C 1
ATOM 2653 O O . GLU A 1 325 ? 90.118 21.550 -131.926 1.00 54.69 325 GLU A O 1
ATOM 2658 N N . ASP A 1 326 ? 91.039 21.461 -129.884 1.00 51.62 326 ASP A N 1
ATOM 2659 C CA . ASP A 1 326 ? 92.189 22.322 -130.222 1.00 51.62 326 ASP A CA 1
ATOM 2660 C C . ASP A 1 326 ? 93.289 21.601 -131.045 1.00 51.62 326 ASP A C 1
ATOM 2662 O O . ASP A 1 326 ? 94.167 22.260 -131.600 1.00 51.62 326 ASP A O 1
ATOM 2666 N N . ASP A 1 327 ? 93.216 20.271 -131.206 1.00 48.66 327 ASP A N 1
ATOM 2667 C CA . ASP A 1 327 ? 94.190 19.472 -131.977 1.00 48.66 327 ASP A CA 1
ATOM 2668 C C . ASP A 1 327 ? 93.749 19.172 -133.437 1.00 48.66 327 ASP A C 1
ATOM 2670 O O . ASP A 1 327 ? 94.438 18.435 -134.142 1.00 48.66 327 ASP A O 1
ATOM 2674 N N . CYS A 1 328 ? 92.631 19.731 -133.939 1.00 39.97 328 CYS A N 1
ATOM 2675 C CA . CYS A 1 328 ? 92.079 19.387 -135.269 1.00 39.97 328 CYS A CA 1
ATOM 2676 C C . CYS A 1 328 ? 91.597 20.586 -136.125 1.00 39.97 328 CYS A C 1
ATOM 2678 O O . CYS A 1 328 ? 90.576 20.503 -136.800 1.00 39.97 328 CYS A O 1
ATOM 2680 N N . TYR A 1 329 ? 92.343 21.698 -136.125 1.00 41.28 329 TYR A N 1
ATOM 2681 C CA . TYR A 1 329 ? 92.333 22.695 -137.214 1.00 41.28 329 TYR A CA 1
ATOM 2682 C C . TYR A 1 329 ? 93.777 23.077 -137.584 1.00 41.28 329 TYR A C 1
ATOM 2684 O O . TYR A 1 329 ? 94.270 24.173 -137.322 1.00 41.28 329 TYR A O 1
ATOM 2692 N N . LYS A 1 330 ? 94.464 22.111 -138.193 1.00 35.53 330 LYS A N 1
ATOM 2693 C CA . LYS A 1 330 ? 95.502 22.326 -139.202 1.00 35.53 330 LYS A CA 1
ATOM 2694 C C . LYS A 1 330 ? 95.077 21.519 -140.426 1.00 35.53 330 LYS A C 1
ATOM 2696 O O . LYS A 1 330 ? 94.667 20.376 -140.247 1.00 35.53 330 LYS A O 1
ATOM 2701 N N . GLU A 1 331 ? 95.236 22.141 -141.591 1.00 37.97 331 GLU A N 1
ATOM 2702 C CA . GLU A 1 331 ? 95.075 21.592 -142.947 1.00 37.97 331 GLU A CA 1
ATOM 2703 C C . GLU A 1 331 ? 93.615 21.427 -143.412 1.00 37.97 331 GLU A C 1
ATOM 2705 O O . GLU A 1 331 ? 92.800 20.816 -142.734 1.00 37.97 331 GLU A O 1
ATOM 2710 N N . ASP A 1 332 ? 93.150 21.913 -144.561 1.00 37.31 332 ASP A N 1
ATOM 2711 C CA . ASP A 1 332 ? 93.687 22.728 -145.657 1.00 37.31 332 ASP A CA 1
ATOM 2712 C C . ASP A 1 332 ? 92.481 23.070 -146.555 1.00 37.31 332 ASP A C 1
ATOM 2714 O O . ASP A 1 332 ? 91.564 22.253 -146.676 1.00 37.31 332 ASP A O 1
ATOM 2718 N N . SER A 1 333 ? 92.457 24.248 -147.187 1.00 35.03 333 SER A N 1
ATOM 2719 C CA . SER A 1 333 ? 92.029 24.436 -148.592 1.00 35.03 333 SER A CA 1
ATOM 2720 C C . SER A 1 333 ? 91.840 25.916 -148.935 1.00 35.03 333 SER A C 1
ATOM 2722 O O . SER A 1 333 ? 90.824 26.519 -148.609 1.00 35.03 333 SER A O 1
ATOM 2724 N N . GLU A 1 334 ? 92.810 26.470 -149.658 1.00 36.44 334 GLU A N 1
ATOM 2725 C CA . GLU A 1 334 ? 92.585 27.499 -150.677 1.00 36.44 334 GLU A CA 1
ATOM 2726 C C . GLU A 1 334 ? 93.746 27.413 -151.683 1.00 36.44 334 GLU A C 1
ATOM 2728 O O . GLU A 1 334 ? 94.863 27.843 -151.404 1.00 36.44 334 GLU A O 1
ATOM 2733 N N . GLU A 1 335 ? 93.475 26.802 -152.838 1.00 38.19 335 GLU A N 1
ATOM 2734 C CA . GLU A 1 335 ? 94.222 26.982 -154.084 1.00 38.19 335 GLU A CA 1
ATOM 2735 C C . GLU A 1 335 ? 93.206 27.038 -155.242 1.00 38.19 335 GLU A C 1
ATOM 2737 O O . GLU A 1 335 ? 92.177 26.359 -155.210 1.00 38.19 335 GLU A O 1
ATOM 2742 N N . ASP A 1 336 ? 93.560 27.857 -156.235 1.00 39.84 336 ASP A N 1
ATOM 2743 C CA . ASP A 1 336 ? 93.018 28.022 -157.592 1.00 39.84 336 ASP A CA 1
ATOM 2744 C C . ASP A 1 336 ? 91.830 28.969 -157.856 1.00 39.84 336 ASP A C 1
ATOM 2746 O O . ASP A 1 336 ? 90.667 28.633 -157.642 1.00 39.84 336 ASP A O 1
ATOM 2750 N N . SER A 1 337 ? 92.132 30.090 -158.538 1.00 40.25 337 SER A N 1
ATOM 2751 C CA . SER A 1 337 ? 91.638 30.328 -159.913 1.00 40.25 337 SER A CA 1
ATOM 2752 C C . SER A 1 337 ? 92.270 31.552 -160.616 1.00 40.25 337 SER A C 1
ATOM 2754 O O . SER A 1 337 ? 92.500 32.571 -159.973 1.00 40.25 337 SER A O 1
ATOM 2756 N N . GLU A 1 338 ? 92.383 31.432 -161.954 1.00 38.38 338 GLU A N 1
ATOM 2757 C CA . GLU A 1 338 ? 92.709 32.412 -163.030 1.00 38.38 338 GLU A CA 1
ATOM 2758 C C . GLU A 1 338 ? 94.211 32.599 -163.352 1.00 38.38 338 GLU A C 1
ATOM 2760 O O . GLU A 1 338 ? 95.014 32.901 -162.479 1.00 38.38 338 GLU A O 1
ATOM 2765 N N . GLY A 1 339 ? 94.715 32.336 -164.572 1.00 41.25 339 GLY A N 1
ATOM 2766 C CA . GLY A 1 339 ? 94.235 32.768 -165.906 1.00 41.25 339 GLY A CA 1
ATOM 2767 C C . GLY A 1 339 ? 94.803 34.175 -166.192 1.00 41.25 339 GLY A C 1
ATOM 2768 O O . GLY A 1 339 ? 94.736 35.022 -165.320 1.00 41.25 339 GLY A O 1
ATOM 2769 N N . ASP A 1 340 ? 95.403 34.567 -167.317 1.00 42.81 340 ASP A N 1
ATOM 2770 C CA . ASP A 1 340 ? 95.389 34.074 -168.687 1.00 42.81 340 ASP A CA 1
ATOM 2771 C C . ASP A 1 340 ? 96.451 34.862 -169.522 1.00 42.81 340 ASP A C 1
ATOM 2773 O O . ASP A 1 340 ? 96.818 35.981 -169.163 1.00 42.81 340 ASP A O 1
ATOM 2777 N N . LEU A 1 341 ? 96.824 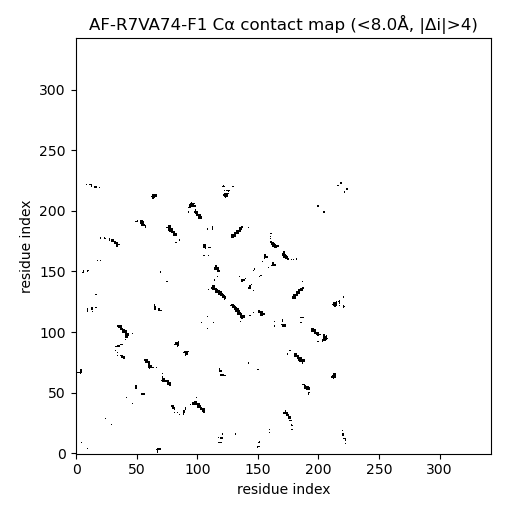34.305 -170.684 1.00 44.84 341 LEU A N 1
ATOM 2778 C CA . LEU A 1 341 ? 97.158 34.965 -171.971 1.00 44.84 341 LEU A CA 1
ATOM 2779 C C . LEU A 1 341 ? 98.490 35.685 -172.331 1.00 44.84 341 LEU A C 1
ATOM 2781 O O . LEU A 1 341 ? 99.229 36.247 -171.536 1.00 44.84 341 LEU A O 1
ATOM 2785 N N . LEU A 1 342 ? 98.721 35.586 -173.651 1.00 54.25 342 LEU A N 1
ATOM 2786 C CA . LEU A 1 342 ? 99.878 35.790 -174.537 1.00 54.25 342 LEU A CA 1
ATOM 2787 C C . LEU A 1 342 ? 100.398 37.231 -174.748 1.00 54.25 342 LEU A C 1
ATOM 2789 O O . LEU A 1 342 ? 99.629 38.189 -174.744 1.00 54.25 342 LEU A O 1
ATOM 2793 N N . HIS A 1 343 ? 101.663 37.242 -175.205 1.00 49.31 343 HIS A N 1
ATOM 2794 C CA . HIS A 1 343 ? 102.482 38.271 -175.874 1.00 49.31 343 HIS A CA 1
ATOM 2795 C C . HIS A 1 343 ? 103.335 39.226 -175.037 1.00 49.31 343 HIS A C 1
ATOM 2797 O O . HIS A 1 343 ? 102.792 39.993 -174.218 1.00 49.31 343 HIS A O 1
#

Foldseek 3Di:
DPAADFQVSLVVLLVLVVVLLVVCCVVDPWDWAWAFWFKDAAEPVQVVVCVVVQWRDWDQADCAFAVRFPSHRPATFDKTWRDDDVVPSHDDQADQHHQKMWTDGPQVLCVQFVWKFWTFWFDLDAPGQIETEMETHGPPDPNNVVCVRGTHTDDQCPDQAKHWDDDPNTTIIIGTPSRHIYMYTRRDMGRNPPIDMDGRDPVRHNHDDDRRYGDCPHPRRPCPDPVVVCVVVVVVVVVVVVVVVVVVVVVVVVVVVVVVVVVVVVVVVVVVVVVVVVVVVVVVVVVVVVVVVVVVVVVVVVVVVVVVVVVVVVVVVVVVVVVVVVVPPDDDDDDDDDDDDDD

Sequence (343 aa):
MAEFHSMADLESLYEQAEGFVDEKHLQWKEVWTPIDYFYRDTSKELKLAAERDQRMEMYLKDNSGDPRCPINGRLEGLHFATNINYCTGQPFEKTPFGEWRLLVSPDVMYTECPNVYFSDFFCYWSGGPHHLSLVMTKPGSPADQFCLEHLPPVDMETNQFLRIQQQNGEYVASIVNHGIWVEIVYTETVEIKNQKWSQNKPEDVNRRKGELRKPDDCPICNMIGMKMILKMIGMKMILKMIVIKMILKMILKMILKMILKMILKMIVMKMILKMIVIKMILKMIGMKMILKMIVIKMILKMILKMILKMIVMKMILKMILKMTEDDCYKEDSEEDSEGDLLH

InterPro domains:
  IPR042868 Phytanoyl-CoA hydroxylase-interacting protein-like [PTHR15698] (5-227)
  IPR045545 Phytanoyl-CoA hydroxylase-interacting protein-like, C-terminal [PF19281] (34-223)

pLDDT: mean 83.71, std 15.2, range [35.03, 98.81]

Radius of gyration: 62.75 Å; Cα contacts (8 Å, |Δi|>4): 477; chains: 1; bounding box: 128×59×206 Å

Organism: Capitella teleta (NCBI:txid283909)

Secondary structure (DSSP, 8-state):
-PPPPPHHHHHHHHHHHHHHHHHHHTTS----EEES-EEEEE-HHHHHHHHHHTEE--EE--S-B-TT-TTTTT-EEEEEE--B-TTT-SB-S-BSS-SEEEEE-HHHHHHH--EEEEEEEEESSTTS-EEEEEEEE-TTSHHHHHHHHHS-B--TTT-SSEEEEEETTEEEEEE---SEEEEEEE-SPEE-TTPEEEEPPGGGB----S--B--TT-TTTS--TTHHHHHHHHHHHHHHHHHHHHHHHHHHHHHHHHHHHHHHHHHHHHHHHHHHHHHHHHHHHHHHHHHHHHHHHHHHHHHHHHHHHHHHHHHHHHHHHHHHHTTS---------------

Mean predicted aligned error: 15.21 Å